Protein AF-A0A1H2XY95-F1 (afdb_monomer)

Nearest PDB structures (foldseek):
  3k6q-assembly2_D  TM=8.237E-01  e=2.169E-11  Syntrophomonas wolfei subsp. wolfei str. Goettingen G311
  6g1n-assembly1_B  TM=4.349E-01  e=6.721E-02  Burkholderia pseudomallei K96243
  3bex-assembly2_C  TM=2.563E-01  e=1.370E+00  unclassified

Mean predicted aligned error: 9.86 Å

Solvent-accessible surface area (backbone atoms only — not comparable to full-atom values): 10785 Å² total; per-residue (Å²): 135,80,95,67,80,69,43,50,45,69,59,40,68,78,38,44,70,63,53,49,51,42,18,61,76,74,43,70,42,41,33,34,55,94,96,40,79,45,79,44,69,33,68,69,61,52,48,51,58,34,57,76,74,50,69,66,36,36,40,35,40,73,58,99,70,34,24,39,33,35,47,50,81,38,87,91,51,53,13,51,27,80,38,65,67,47,6,48,52,40,27,52,51,48,51,50,51,51,39,53,49,40,68,77,39,42,76,53,32,62,71,78,36,56,69,33,51,54,52,40,55,41,55,73,73,47,56,78,68,57,64,44,55,30,38,26,34,59,60,68,88,88,72,84,77,62,92,80,72,48,76,70,52,52,54,50,38,47,74,71,68,48,78,71,69,71,63,76,20,75,16,41,59,50,43,53,60,54,49,56,57,50,54,57,55,56,60,76,74,108

Foldseek 3Di:
DDPDDADEPVVCVVVVVVQLVCQAPVHKHWYDDPNDTDIRHDLVVLLVVLCVPPAWEKEWEADPQKIKIDIPQDAPQIAIDSALVRRLVRSLVVLVVVLVVCVVPVVCCCPPVVRVNSVSSNSVSDDPVVSQQHQYWYDDDDDDPPRPDDPVNVVVCVVVPRDRDDRPANGNVRVRVVVVVVVVVVVVVD

Radius of gyration: 21.29 Å; Cα contacts (8 Å, |Δi|>4): 236; chains: 1; bounding box: 66×29×60 Å

Secondary structure (DSSP, 8-state):
--SSPEEEHHHHHHTHHHHHHHHHHS--EEEEETTEEEEE--HHHHHHHHHHHS---EEEEEETTEEEEEETTSTT--EEESSHHHHHHHHHHHHHHHHHHHHHTHHHHHHH-TTHHHHHHHHHTS-HHHHHTS-EEEPPSS----TT--HHHHHHHHHTT----S-SBSSHHHHHHHHHHHHHHHHTT-

pLDDT: mean 80.9, std 18.27, range [37.78, 98.06]

Sequence (190 aa):
MRMMETIASSKVRDNWATTFDEAFYNGPKLIEKNDRINLLFSSPMIKELLRSNYKLIIYMEEEEGMYAVHLSGIKGTYGHGESVEEAIDNLVHHLTFLVEEMYSEFNRYVKERHNDIFYLLQISLMDKKELFELPVYKYLESEYLPHGVEENEVEAWIKNGGLIEAPTYRTVKDAMAALDRISDQNEIRR

Structure (mmCIF, N/CA/C/O backbone):
data_AF-A0A1H2XY95-F1
#
_entry.id   AF-A0A1H2XY95-F1
#
loop_
_atom_site.group_PDB
_atom_site.id
_atom_site.type_symbol
_atom_site.label_atom_id
_atom_site.label_alt_id
_atom_site.label_comp_id
_atom_site.label_asym_id
_atom_site.label_entity_id
_atom_site.label_seq_id
_atom_site.pdbx_PDB_ins_code
_atom_site.Cartn_x
_atom_site.Cartn_y
_atom_site.Cartn_z
_atom_site.occupancy
_atom_site.B_iso_or_equiv
_atom_site.auth_seq_id
_atom_site.auth_comp_id
_atom_site.auth_asym_id
_atom_site.auth_atom_id
_atom_site.pdbx_PDB_model_num
ATOM 1 N N . MET A 1 1 ? 32.224 -1.578 -9.584 1.00 47.47 1 MET A N 1
ATOM 2 C CA . MET A 1 1 ? 31.634 -2.702 -10.343 1.00 47.47 1 MET A CA 1
ATOM 3 C C . MET A 1 1 ? 30.132 -2.674 -10.102 1.00 47.47 1 MET A C 1
ATOM 5 O O . MET A 1 1 ? 29.748 -2.661 -8.940 1.00 47.47 1 MET A O 1
ATOM 9 N N . ARG A 1 2 ? 29.294 -2.558 -11.141 1.00 59.94 2 ARG A N 1
ATOM 10 C CA . ARG A 1 2 ? 27.831 -2.676 -10.978 1.00 59.94 2 ARG A CA 1
ATOM 11 C C . ARG A 1 2 ? 27.477 -4.166 -10.986 1.00 59.94 2 ARG A C 1
ATOM 13 O O . ARG A 1 2 ? 27.998 -4.891 -11.825 1.00 59.94 2 ARG A O 1
ATOM 20 N N . MET A 1 3 ? 26.667 -4.617 -10.027 1.00 72.31 3 MET A N 1
ATOM 21 C CA . MET A 1 3 ? 26.347 -6.044 -9.849 1.00 72.31 3 MET A CA 1
ATOM 22 C C . MET A 1 3 ? 25.266 -6.559 -10.811 1.00 72.31 3 MET A C 1
ATOM 24 O O . MET A 1 3 ? 25.163 -7.762 -11.009 1.00 72.31 3 MET A O 1
ATOM 28 N N . MET A 1 4 ? 24.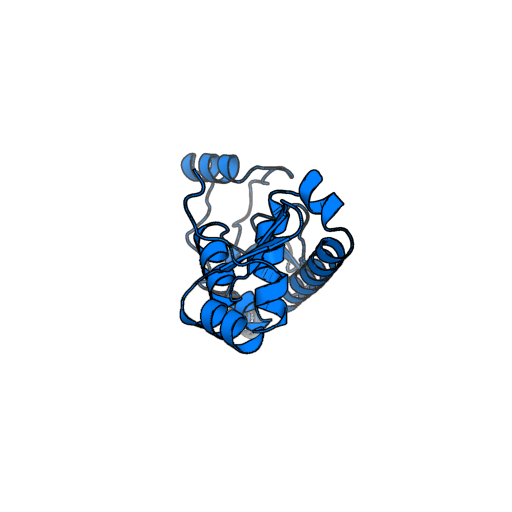484 -5.665 -11.420 1.00 80.12 4 MET A N 1
ATOM 29 C CA . MET A 1 4 ? 23.440 -6.002 -12.390 1.00 80.12 4 MET A CA 1
ATOM 30 C C . MET A 1 4 ? 23.681 -5.274 -13.711 1.00 80.12 4 MET A C 1
ATOM 32 O O . MET A 1 4 ? 24.139 -4.128 -13.724 1.00 80.12 4 MET A O 1
ATOM 36 N N . GLU A 1 5 ? 23.358 -5.949 -14.811 1.00 89.38 5 GLU A N 1
ATOM 37 C CA . GLU A 1 5 ? 23.415 -5.393 -16.161 1.00 89.38 5 GLU A CA 1
ATOM 38 C C . GLU A 1 5 ? 22.305 -4.348 -16.368 1.00 89.38 5 GLU A C 1
ATOM 40 O O . GLU A 1 5 ? 21.174 -4.526 -15.908 1.00 89.38 5 GLU A O 1
ATOM 45 N N . THR A 1 6 ? 22.633 -3.238 -17.039 1.00 93.50 6 THR A N 1
ATOM 46 C CA . THR A 1 6 ? 21.686 -2.163 -17.364 1.00 93.50 6 THR A CA 1
ATOM 47 C C . THR A 1 6 ? 21.277 -2.216 -18.835 1.00 93.50 6 THR A C 1
ATOM 49 O O . THR A 1 6 ? 22.080 -2.501 -19.722 1.00 93.50 6 THR A O 1
ATOM 52 N N . ILE A 1 7 ? 20.015 -1.890 -19.114 1.00 95.19 7 ILE A N 1
ATOM 53 C CA . ILE A 1 7 ? 19.482 -1.747 -20.470 1.00 95.19 7 ILE A CA 1
ATOM 54 C C . ILE A 1 7 ? 19.404 -0.256 -20.794 1.00 95.19 7 ILE A C 1
ATOM 56 O O . ILE A 1 7 ? 18.766 0.517 -20.079 1.00 95.19 7 ILE A O 1
ATOM 60 N N . ALA A 1 8 ? 20.033 0.177 -21.886 1.00 96.44 8 ALA A N 1
ATOM 61 C CA . ALA A 1 8 ? 19.918 1.561 -22.335 1.00 96.44 8 ALA A CA 1
ATOM 62 C C . ALA A 1 8 ? 18.450 1.918 -22.636 1.00 96.44 8 ALA A C 1
ATOM 64 O O . ALA A 1 8 ? 17.758 1.191 -23.349 1.00 96.44 8 ALA A O 1
ATOM 65 N N . SER A 1 9 ? 17.985 3.069 -22.153 1.00 97.12 9 SER A N 1
ATOM 66 C CA . SER A 1 9 ? 16.598 3.531 -22.336 1.00 97.12 9 SER A CA 1
ATOM 67 C C . SER A 1 9 ? 16.151 3.629 -23.800 1.00 97.12 9 SER A C 1
ATOM 69 O O . SER A 1 9 ? 14.972 3.436 -24.091 1.00 97.12 9 SER A O 1
ATOM 71 N N . SER A 1 10 ? 17.072 3.876 -24.736 1.00 97.19 10 SER A N 1
ATOM 72 C CA . SER A 1 10 ? 16.786 3.809 -26.173 1.00 97.19 10 SER A CA 1
ATOM 73 C C . SER A 1 10 ? 16.376 2.402 -26.611 1.00 97.19 10 SER A C 1
ATOM 75 O O . SER A 1 10 ? 15.347 2.264 -27.260 1.00 97.19 10 SER A O 1
ATOM 77 N N . LYS A 1 11 ? 17.109 1.364 -26.181 1.00 96.69 11 LYS A N 1
ATOM 78 C CA . LYS A 1 11 ? 16.791 -0.041 -26.482 1.00 96.69 11 LYS A CA 1
ATOM 79 C C . LYS A 1 11 ? 15.463 -0.475 -25.872 1.00 96.69 11 LYS A C 1
ATOM 81 O O . LYS A 1 11 ? 14.721 -1.209 -26.517 1.00 96.69 11 LYS A O 1
ATOM 86 N N . VAL A 1 12 ? 15.164 -0.011 -24.655 1.00 96.88 12 VAL A N 1
ATOM 87 C CA . VAL A 1 12 ? 13.875 -0.272 -23.994 1.00 96.88 12 VAL A CA 1
ATOM 88 C C . VAL A 1 12 ? 12.724 0.317 -24.800 1.00 96.88 12 VAL A C 1
ATOM 90 O O . VAL A 1 12 ? 11.723 -0.353 -25.007 1.00 96.88 12 VAL A O 1
ATOM 93 N N . ARG A 1 13 ? 12.867 1.550 -25.297 1.00 96.75 13 ARG A N 1
ATOM 94 C CA . ARG A 1 13 ? 11.852 2.182 -26.149 1.00 96.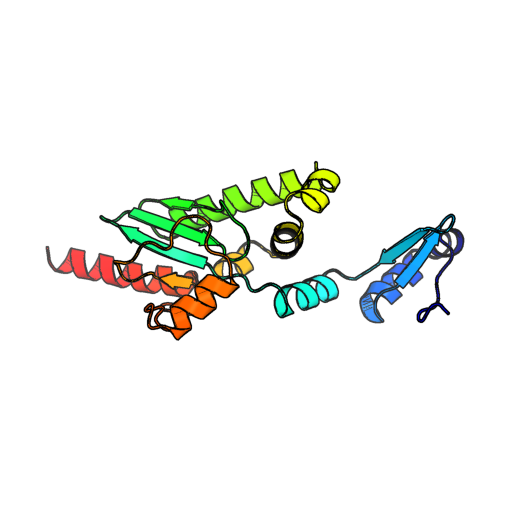75 13 ARG A CA 1
ATOM 95 C C . ARG A 1 13 ? 11.629 1.407 -27.450 1.00 96.75 13 ARG A C 1
ATOM 97 O O . ARG A 1 13 ? 10.484 1.265 -27.861 1.00 96.75 13 ARG A O 1
ATOM 104 N N . ASP A 1 14 ? 12.694 0.891 -28.056 1.00 98.06 14 ASP A N 1
ATOM 105 C CA . ASP A 1 14 ? 12.601 0.120 -29.302 1.00 98.06 14 ASP A CA 1
ATOM 106 C C . ASP A 1 14 ? 12.003 -1.287 -29.075 1.00 98.06 14 ASP A C 1
ATOM 108 O O . ASP A 1 14 ? 11.451 -1.875 -30.000 1.00 98.06 14 ASP A O 1
ATOM 112 N N . ASN A 1 15 ? 12.078 -1.818 -27.845 1.00 97.00 15 ASN A N 1
ATOM 113 C CA . ASN A 1 15 ? 11.656 -3.178 -27.478 1.00 97.00 15 ASN A CA 1
ATOM 114 C C . ASN A 1 15 ? 10.789 -3.193 -26.204 1.00 97.00 15 ASN A C 1
ATOM 116 O O . ASN A 1 15 ? 11.016 -3.998 -25.292 1.00 97.00 15 ASN A O 1
ATOM 120 N N . TRP A 1 16 ? 9.818 -2.278 -26.110 1.00 96.38 16 TRP A N 1
ATOM 121 C CA . TRP A 1 16 ? 9.051 -2.074 -24.875 1.00 96.38 16 TRP A CA 1
ATOM 122 C C . TRP A 1 16 ? 8.312 -3.335 -24.423 1.00 96.38 16 TRP A C 1
ATOM 124 O O . TRP A 1 16 ? 8.444 -3.720 -23.266 1.00 96.38 16 TRP A O 1
ATOM 134 N N . ALA A 1 17 ? 7.592 -4.000 -25.334 1.00 96.88 17 ALA A N 1
ATOM 135 C CA . ALA A 1 17 ? 6.818 -5.202 -25.017 1.00 96.88 17 ALA A CA 1
ATOM 136 C C . ALA A 1 17 ? 7.705 -6.308 -24.427 1.00 96.88 17 ALA A C 1
ATOM 138 O O . ALA A 1 17 ? 7.438 -6.788 -23.333 1.00 96.88 17 ALA A O 1
ATOM 139 N N . THR A 1 18 ? 8.827 -6.616 -25.084 1.00 96.25 18 THR A N 1
ATOM 140 C CA . THR A 1 18 ? 9.797 -7.604 -24.593 1.00 96.25 18 THR A CA 1
ATOM 141 C C . THR A 1 18 ? 10.363 -7.215 -23.231 1.00 96.25 18 THR A C 1
ATOM 143 O O . THR A 1 18 ? 10.422 -8.042 -22.328 1.00 96.25 18 THR A O 1
ATOM 146 N N . THR A 1 19 ? 10.752 -5.947 -23.049 1.00 95.62 19 THR A N 1
ATOM 147 C CA . THR A 1 19 ? 11.311 -5.479 -21.769 1.00 95.62 19 THR A CA 1
ATOM 148 C C . THR A 1 19 ? 10.281 -5.589 -20.643 1.00 95.62 19 THR A C 1
ATOM 150 O O . THR A 1 19 ? 10.625 -5.975 -19.526 1.00 95.62 19 THR A O 1
ATOM 153 N N . PHE A 1 20 ? 9.025 -5.250 -20.933 1.00 95.44 20 PHE A N 1
ATOM 154 C CA . PHE A 1 20 ? 7.920 -5.327 -19.988 1.00 95.44 20 PHE A CA 1
ATOM 155 C C . PHE A 1 20 ? 7.600 -6.777 -19.611 1.00 95.44 20 PHE A C 1
ATOM 157 O O . PHE A 1 20 ? 7.547 -7.083 -18.422 1.00 95.44 20 PHE A O 1
ATOM 164 N N . ASP A 1 21 ? 7.470 -7.674 -20.592 1.00 95.62 21 ASP A N 1
ATOM 165 C CA . ASP A 1 21 ? 7.221 -9.100 -20.353 1.00 95.62 21 ASP A CA 1
ATOM 166 C C . ASP A 1 21 ? 8.354 -9.726 -19.539 1.00 95.62 21 ASP A C 1
ATOM 168 O O . ASP A 1 21 ? 8.115 -10.442 -18.567 1.00 95.62 21 ASP A O 1
ATOM 172 N N . GLU A 1 22 ? 9.607 -9.411 -19.867 1.00 94.50 22 GLU A N 1
ATOM 173 C CA . GLU A 1 22 ? 10.731 -9.887 -19.071 1.00 94.50 22 GLU A CA 1
ATOM 174 C C . GLU A 1 22 ? 10.709 -9.334 -17.641 1.00 94.50 22 GLU A C 1
ATOM 176 O O . GLU A 1 22 ? 11.019 -10.078 -16.713 1.00 94.50 22 GLU A O 1
ATOM 181 N N . ALA A 1 23 ? 10.356 -8.059 -17.444 1.00 94.31 23 ALA A N 1
ATOM 182 C CA . ALA A 1 23 ? 10.213 -7.484 -16.106 1.00 94.31 23 ALA A CA 1
ATOM 183 C C . ALA A 1 23 ? 9.080 -8.148 -15.309 1.00 94.31 23 ALA A C 1
ATOM 185 O O . ALA A 1 23 ? 9.162 -8.288 -14.087 1.00 94.31 23 ALA A O 1
ATOM 186 N N . PHE A 1 24 ? 8.026 -8.565 -16.009 1.00 93.00 24 PHE A N 1
ATOM 187 C CA . PHE A 1 24 ? 6.860 -9.203 -15.424 1.00 93.00 24 PHE A CA 1
ATOM 188 C C . PHE A 1 24 ? 7.130 -10.657 -15.017 1.00 93.00 24 PHE A C 1
ATOM 190 O O . PHE A 1 24 ? 6.832 -11.033 -13.883 1.00 93.00 24 PHE A O 1
ATOM 197 N N . TYR A 1 25 ? 7.720 -11.455 -15.911 1.00 92.94 25 TYR A N 1
ATOM 198 C CA . TYR A 1 25 ? 7.891 -12.901 -15.723 1.00 92.94 25 TYR A CA 1
ATOM 199 C C . TYR A 1 25 ? 9.261 -13.311 -15.171 1.00 92.94 25 TYR A C 1
ATOM 201 O O . TYR A 1 25 ? 9.346 -14.309 -14.459 1.00 92.94 25 TYR A O 1
ATOM 209 N N . ASN A 1 26 ? 10.331 -12.570 -15.484 1.00 91.44 26 ASN A N 1
ATOM 210 C CA . ASN A 1 26 ? 11.712 -13.006 -15.224 1.00 91.44 26 ASN A CA 1
ATOM 211 C C . ASN A 1 26 ? 12.442 -12.183 -14.148 1.00 91.44 26 ASN A C 1
ATOM 213 O O . ASN A 1 26 ? 13.584 -12.502 -13.820 1.00 91.44 26 ASN A O 1
ATOM 217 N N . GLY A 1 27 ? 11.820 -11.138 -13.596 1.00 91.75 27 GLY A N 1
ATOM 218 C CA . GLY A 1 27 ? 12.412 -10.312 -12.539 1.00 91.75 27 GLY A CA 1
ATOM 219 C C . GLY A 1 27 ? 12.757 -8.886 -12.976 1.00 91.75 27 GLY A C 1
ATOM 220 O O . GLY A 1 27 ? 12.659 -8.549 -14.156 1.00 91.75 27 GLY A O 1
ATOM 221 N N . PRO A 1 28 ? 13.172 -8.028 -12.029 1.00 95.19 28 PRO A N 1
ATOM 222 C CA . PRO A 1 28 ? 13.319 -6.598 -12.259 1.00 95.19 28 PRO A CA 1
ATOM 223 C C . PRO A 1 28 ? 14.363 -6.242 -13.314 1.00 95.19 28 PRO A C 1
ATOM 225 O O . PRO A 1 28 ? 15.377 -6.924 -13.483 1.00 95.19 28 PRO A O 1
ATOM 228 N N . LYS A 1 29 ? 14.139 -5.110 -13.986 1.00 95.19 29 LYS A N 1
ATOM 229 C CA . LYS A 1 29 ? 15.037 -4.581 -15.022 1.00 95.19 29 LYS A CA 1
ATOM 230 C C . LYS A 1 29 ? 15.597 -3.224 -14.620 1.00 95.19 29 LYS A C 1
ATOM 232 O O . LYS A 1 29 ? 14.867 -2.356 -14.145 1.00 95.19 29 LYS A O 1
ATOM 237 N N . LEU A 1 30 ? 16.899 -3.037 -14.841 1.00 96.00 30 LEU A N 1
ATOM 238 C CA . LEU A 1 30 ? 17.588 -1.764 -14.635 1.00 96.00 30 LEU A CA 1
ATOM 239 C C . LEU A 1 30 ? 17.692 -1.033 -15.971 1.00 96.00 30 LEU A C 1
ATOM 241 O O . LEU A 1 30 ? 18.285 -1.543 -16.919 1.00 96.00 30 LEU A O 1
ATOM 245 N N . ILE A 1 31 ? 17.146 0.175 -16.035 1.00 96.44 31 ILE A N 1
ATOM 246 C CA . ILE A 1 31 ? 17.075 0.982 -17.251 1.00 96.44 31 ILE A CA 1
ATOM 247 C C . ILE A 1 31 ? 17.932 2.231 -17.077 1.00 96.44 31 ILE A C 1
ATOM 249 O O . ILE A 1 31 ? 17.684 3.043 -16.187 1.00 96.44 31 ILE A O 1
ATOM 253 N N . GLU A 1 32 ? 18.913 2.422 -17.951 1.00 96.69 32 GLU A N 1
ATOM 254 C CA . GLU A 1 32 ? 19.856 3.536 -17.869 1.00 96.69 32 GLU A CA 1
ATOM 255 C C . GLU A 1 32 ? 19.533 4.659 -18.863 1.00 96.69 32 GLU A C 1
ATOM 257 O O . GLU A 1 32 ? 19.297 4.438 -20.058 1.00 96.69 32 GLU A O 1
ATOM 262 N N . LYS A 1 33 ? 19.533 5.900 -18.369 1.00 96.31 33 LYS A N 1
ATOM 263 C CA . LYS A 1 33 ? 19.362 7.114 -19.173 1.00 96.31 33 LYS A CA 1
ATOM 264 C C . LYS A 1 33 ? 20.200 8.244 -18.586 1.00 96.31 33 LYS A C 1
ATOM 266 O O . LYS A 1 33 ? 19.892 8.710 -17.494 1.00 96.31 33 LYS A O 1
ATOM 271 N N . ASN A 1 34 ? 21.198 8.720 -19.332 1.00 93.81 34 ASN A N 1
ATOM 272 C CA . ASN A 1 34 ? 22.062 9.843 -18.937 1.00 93.81 34 ASN A CA 1
ATOM 273 C C . ASN A 1 34 ? 22.615 9.674 -17.506 1.00 93.81 34 ASN A C 1
ATOM 275 O O . ASN A 1 34 ? 22.335 10.497 -16.637 1.00 93.81 34 ASN A O 1
ATOM 279 N N . ASP A 1 35 ? 23.291 8.550 -17.247 1.00 89.44 35 ASP A N 1
ATOM 280 C CA . ASP A 1 35 ? 23.868 8.160 -15.945 1.00 89.44 35 ASP A CA 1
ATOM 281 C C . ASP A 1 35 ? 22.869 7.944 -14.792 1.00 89.44 35 ASP A C 1
ATOM 283 O O . ASP A 1 35 ? 23.266 7.638 -13.666 1.00 89.44 35 ASP A O 1
ATOM 287 N N . ARG A 1 36 ? 21.560 8.048 -15.050 1.00 93.94 36 ARG A N 1
ATOM 288 C CA . ARG A 1 36 ? 20.504 7.693 -14.093 1.00 93.94 36 ARG A CA 1
ATOM 289 C C . ARG A 1 36 ? 20.015 6.278 -14.343 1.00 93.94 36 ARG A C 1
ATOM 291 O O . ARG A 1 36 ? 19.823 5.879 -15.492 1.00 93.94 36 ARG A O 1
ATOM 298 N N . ILE A 1 37 ? 19.740 5.560 -13.261 1.00 94.31 37 ILE A N 1
ATOM 299 C CA . ILE A 1 37 ? 19.169 4.214 -13.291 1.00 94.31 37 ILE A CA 1
ATOM 300 C C . ILE A 1 37 ? 17.715 4.302 -12.834 1.00 94.31 37 ILE A C 1
ATOM 302 O O . ILE A 1 37 ? 17.424 4.862 -11.781 1.00 94.31 37 ILE A O 1
ATOM 306 N N . ASN A 1 38 ? 16.814 3.743 -13.631 1.00 94.62 38 ASN A N 1
ATOM 307 C CA . ASN A 1 38 ? 15.428 3.493 -13.263 1.00 94.62 38 ASN A CA 1
ATOM 308 C C . ASN A 1 38 ? 15.250 1.994 -13.058 1.00 94.62 38 ASN A C 1
ATOM 310 O O . ASN A 1 38 ? 15.861 1.191 -13.763 1.00 94.62 38 ASN A O 1
ATOM 314 N N . LEU A 1 39 ? 14.400 1.628 -12.110 1.00 94.94 39 LEU A N 1
ATOM 315 C CA . LEU A 1 39 ? 14.049 0.242 -11.859 1.00 94.94 39 LEU A CA 1
ATOM 316 C C . LEU A 1 39 ? 12.633 -0.009 -12.358 1.00 94.94 39 LEU A C 1
ATOM 318 O O . LEU A 1 39 ? 11.722 0.763 -12.064 1.00 94.94 39 LEU A O 1
ATOM 322 N N . LEU A 1 40 ? 12.463 -1.096 -13.101 1.00 95.38 40 LEU A N 1
ATOM 323 C CA . LEU A 1 40 ? 11.162 -1.608 -13.495 1.00 95.38 40 LEU A CA 1
ATOM 324 C C . LEU A 1 40 ? 10.911 -2.910 -12.738 1.00 95.38 40 LEU A C 1
ATOM 326 O O . LEU A 1 40 ? 11.646 -3.881 -12.916 1.00 95.38 40 LEU A O 1
ATOM 330 N N . PHE A 1 41 ? 9.872 -2.909 -11.908 1.00 94.88 41 PHE A N 1
ATOM 331 C CA . PHE A 1 41 ? 9.388 -4.073 -11.174 1.00 94.88 41 PHE A CA 1
ATOM 332 C C . PHE A 1 41 ? 7.947 -4.371 -11.571 1.00 94.88 41 PHE A C 1
ATOM 334 O O . PHE A 1 41 ? 7.180 -3.455 -11.877 1.00 94.88 41 PHE A O 1
ATOM 341 N N . SER A 1 42 ? 7.559 -5.642 -11.496 1.00 94.00 42 SER A N 1
ATOM 342 C CA . SER A 1 42 ? 6.146 -5.998 -11.503 1.00 94.00 42 SER A CA 1
ATOM 343 C C . SER A 1 42 ? 5.513 -5.667 -10.146 1.00 94.00 42 SER A C 1
ATOM 345 O O . SER A 1 42 ? 6.152 -5.765 -9.095 1.00 94.00 42 SER A O 1
ATOM 347 N N . SER A 1 43 ? 4.240 -5.267 -10.161 1.00 92.00 43 SER A N 1
ATOM 348 C CA . SER A 1 43 ? 3.492 -4.959 -8.935 1.00 92.00 43 SER A CA 1
ATOM 349 C C . SER A 1 43 ? 3.494 -6.118 -7.919 1.00 92.00 43 SER A C 1
ATOM 351 O O . SER A 1 43 ? 3.757 -5.839 -6.748 1.00 92.00 43 SER A O 1
ATOM 353 N N . PRO A 1 44 ? 3.313 -7.401 -8.312 1.00 91.12 44 PRO A N 1
ATOM 354 C CA . PRO A 1 44 ? 3.384 -8.521 -7.370 1.00 91.12 44 PRO A CA 1
ATOM 355 C C . PRO A 1 44 ? 4.712 -8.609 -6.607 1.00 91.12 44 PRO A C 1
ATOM 357 O O . PRO A 1 44 ? 4.696 -8.834 -5.401 1.00 91.12 44 PRO A O 1
ATOM 360 N N . MET A 1 45 ? 5.848 -8.360 -7.273 1.00 92.19 45 MET A N 1
ATOM 361 C CA . MET A 1 45 ? 7.170 -8.388 -6.631 1.00 92.19 45 MET A CA 1
ATOM 362 C C . MET A 1 45 ? 7.314 -7.285 -5.579 1.00 92.19 45 MET A C 1
ATOM 364 O O . MET A 1 45 ? 7.802 -7.539 -4.480 1.00 92.19 45 MET A O 1
ATOM 368 N N . ILE A 1 46 ? 6.870 -6.062 -5.896 1.00 94.06 46 ILE A N 1
ATOM 369 C CA . ILE A 1 46 ? 6.892 -4.952 -4.933 1.00 94.06 46 ILE A CA 1
ATOM 370 C C . ILE A 1 46 ? 5.952 -5.237 -3.767 1.00 94.06 46 ILE A C 1
ATOM 372 O O . ILE A 1 46 ? 6.318 -5.022 -2.618 1.00 94.06 46 ILE A O 1
ATOM 376 N N . LYS A 1 47 ? 4.760 -5.765 -4.044 1.00 91.88 47 LYS A N 1
ATOM 377 C CA . LYS A 1 47 ? 3.777 -6.104 -3.017 1.00 91.88 47 LYS A CA 1
ATOM 378 C C . LYS A 1 47 ? 4.307 -7.148 -2.034 1.00 91.88 47 LYS A C 1
ATOM 380 O O . LYS A 1 47 ? 4.122 -6.988 -0.832 1.00 91.88 47 LYS A O 1
ATOM 385 N N . GLU A 1 48 ? 4.977 -8.187 -2.525 1.00 91.25 48 GLU A N 1
ATOM 386 C CA . GLU A 1 48 ? 5.620 -9.198 -1.679 1.00 91.25 48 GLU A CA 1
ATOM 387 C C . GLU A 1 48 ? 6.763 -8.601 -0.848 1.00 91.25 48 GLU A C 1
ATOM 389 O O . GLU A 1 48 ? 6.781 -8.777 0.371 1.00 91.25 48 GLU A O 1
ATOM 394 N N . LEU A 1 49 ? 7.651 -7.827 -1.483 1.00 92.69 49 LEU A N 1
ATOM 395 C CA . LEU A 1 49 ? 8.762 -7.145 -0.813 1.00 92.69 49 LEU A CA 1
ATOM 396 C C . LEU A 1 49 ? 8.280 -6.204 0.298 1.00 92.69 49 LEU A C 1
ATOM 398 O O . LEU A 1 49 ? 8.886 -6.145 1.367 1.00 92.69 49 LEU A O 1
ATOM 402 N N . LEU A 1 50 ? 7.210 -5.448 0.051 1.00 93.44 50 LEU A N 1
ATOM 403 C CA . LEU A 1 50 ? 6.661 -4.535 1.046 1.00 93.44 50 LEU A CA 1
ATOM 404 C C . LEU A 1 50 ? 6.025 -5.319 2.196 1.00 93.44 50 LEU A C 1
ATOM 406 O O . LEU A 1 50 ? 6.420 -5.131 3.342 1.00 93.44 50 LEU A O 1
ATOM 410 N N . ARG A 1 51 ? 5.159 -6.294 1.898 1.00 90.06 51 ARG A N 1
ATOM 411 C CA . ARG A 1 51 ? 4.488 -7.115 2.921 1.00 90.06 51 ARG A CA 1
ATOM 412 C C . ARG A 1 51 ? 5.454 -7.855 3.848 1.00 90.06 51 ARG A C 1
ATOM 414 O O . ARG A 1 51 ? 5.130 -8.047 5.018 1.00 90.06 51 ARG A O 1
ATOM 421 N N . SER A 1 52 ? 6.616 -8.288 3.354 1.00 88.25 52 SER A N 1
ATOM 422 C CA . SER A 1 52 ? 7.604 -8.988 4.186 1.00 88.25 52 SER A CA 1
ATOM 423 C C . SER A 1 52 ? 8.327 -8.076 5.180 1.00 88.25 52 SER A C 1
ATOM 425 O O . SER A 1 52 ? 8.843 -8.577 6.177 1.00 88.25 52 SER A O 1
ATOM 427 N N . ASN A 1 53 ? 8.382 -6.767 4.916 1.00 89.00 53 ASN A N 1
ATOM 428 C CA . ASN A 1 53 ? 9.173 -5.807 5.694 1.00 89.00 53 ASN A CA 1
ATOM 429 C C . ASN A 1 53 ? 8.323 -4.760 6.434 1.00 89.00 53 ASN A C 1
ATOM 431 O O . ASN A 1 53 ? 8.775 -4.227 7.439 1.00 89.00 53 ASN A O 1
ATOM 435 N N . TYR A 1 54 ? 7.104 -4.490 5.966 1.00 90.38 54 TYR A N 1
ATOM 436 C CA . TYR A 1 54 ? 6.225 -3.427 6.452 1.00 90.38 54 TYR A CA 1
ATOM 437 C C . TYR A 1 54 ? 4.872 -4.031 6.838 1.00 90.38 54 TYR A C 1
ATOM 439 O O . TYR A 1 54 ? 3.931 -4.132 6.046 1.00 90.38 54 TYR A O 1
ATOM 447 N N . LYS A 1 55 ? 4.784 -4.521 8.077 1.00 88.69 55 LYS A N 1
ATOM 448 C CA . LYS A 1 55 ? 3.571 -5.186 8.562 1.00 88.69 55 LYS A CA 1
ATOM 449 C C . LYS A 1 55 ? 2.479 -4.158 8.844 1.00 88.69 55 LYS A C 1
ATOM 451 O O . LYS A 1 55 ? 2.659 -3.252 9.651 1.00 88.69 55 LYS A O 1
ATOM 456 N N . LEU A 1 56 ? 1.332 -4.350 8.200 1.00 89.75 56 LEU A N 1
ATOM 457 C CA . LEU A 1 56 ? 0.121 -3.577 8.443 1.00 89.75 56 LEU A CA 1
ATOM 458 C C . LEU A 1 56 ? -0.757 -4.307 9.455 1.00 89.75 56 LEU A C 1
ATOM 460 O O . LEU A 1 56 ? -1.133 -5.461 9.243 1.00 89.75 56 LEU A O 1
ATOM 464 N N . ILE A 1 57 ? -1.061 -3.625 10.550 1.00 89.38 57 ILE A N 1
ATOM 465 C CA . ILE A 1 57 ? -1.900 -4.096 11.646 1.00 89.38 57 ILE A CA 1
ATOM 466 C C . ILE A 1 57 ? -2.864 -2.968 11.980 1.00 89.38 57 ILE A C 1
ATOM 468 O O . ILE A 1 57 ? -2.445 -1.818 12.120 1.00 89.38 57 ILE A O 1
ATOM 472 N N . ILE A 1 58 ? -4.145 -3.299 12.099 1.00 89.31 58 ILE A N 1
ATOM 473 C CA . ILE A 1 58 ? -5.147 -2.355 12.577 1.00 89.31 58 ILE A CA 1
ATOM 474 C C . ILE A 1 58 ? -5.263 -2.526 14.084 1.00 89.31 58 ILE A C 1
ATOM 476 O O . ILE A 1 58 ? -5.505 -3.626 14.585 1.00 89.31 58 ILE A O 1
ATOM 480 N N . TYR A 1 59 ? -5.101 -1.426 14.796 1.00 87.25 59 TYR A N 1
ATOM 481 C CA . TYR A 1 59 ? -5.405 -1.347 16.209 1.00 87.25 59 TYR A CA 1
ATOM 482 C C . TYR A 1 59 ? -6.778 -0.730 16.399 1.00 87.25 59 TYR A C 1
ATOM 484 O O . TYR A 1 59 ? -7.126 0.212 15.689 1.00 87.25 59 TYR A O 1
ATOM 492 N N . MET A 1 60 ? -7.540 -1.272 17.339 1.00 87.75 60 MET A N 1
ATOM 493 C CA . MET A 1 60 ? -8.910 -0.870 17.609 1.00 87.75 60 MET A CA 1
ATOM 494 C C . MET A 1 60 ? -9.113 -0.639 19.102 1.00 87.75 60 MET A C 1
ATOM 496 O O . MET A 1 60 ? -8.737 -1.472 19.926 1.00 87.75 60 MET A O 1
ATOM 500 N N . GLU A 1 61 ? -9.758 0.469 19.419 1.00 87.06 61 GLU A N 1
ATOM 501 C CA . GLU A 1 61 ? -10.176 0.880 20.753 1.00 87.06 61 GLU A CA 1
ATOM 502 C C . GLU A 1 61 ? -11.703 0.996 20.751 1.00 87.06 61 GLU A C 1
ATOM 504 O O . GLU A 1 61 ? -12.301 1.400 19.751 1.00 87.06 61 GLU A O 1
ATOM 509 N N . GLU A 1 62 ? -12.339 0.590 21.847 1.00 85.62 62 GLU A N 1
ATOM 510 C CA . GLU A 1 62 ? -13.776 0.753 22.063 1.00 85.62 62 GLU A CA 1
ATOM 511 C C . GLU A 1 62 ? -13.961 1.500 23.381 1.00 85.62 62 GLU A C 1
ATOM 513 O O . GLU A 1 62 ? -13.538 0.999 24.421 1.00 85.62 62 GLU A O 1
ATOM 518 N N . GLU A 1 63 ? -14.586 2.672 23.333 1.00 82.06 63 GLU A N 1
ATOM 519 C CA . GLU A 1 63 ? -14.884 3.491 24.508 1.00 82.06 63 GLU A CA 1
ATOM 520 C C . GLU A 1 63 ? -16.336 3.968 24.418 1.00 82.06 63 GLU A C 1
ATOM 522 O O . GLU A 1 63 ? -16.748 4.565 23.426 1.00 82.06 63 GLU A O 1
ATOM 527 N N . GLU A 1 64 ? -17.142 3.651 25.436 1.00 84.88 64 GLU A N 1
ATOM 528 C CA . GLU A 1 64 ? -18.554 4.064 25.537 1.00 84.88 64 GLU A CA 1
ATOM 529 C C . GLU A 1 64 ? -19.427 3.739 24.298 1.00 84.88 64 GLU A C 1
ATOM 531 O O . GLU A 1 64 ? -20.405 4.428 24.010 1.00 84.88 64 GLU A O 1
ATOM 536 N N . GLY A 1 65 ? -19.112 2.657 23.574 1.00 83.00 65 GLY A N 1
ATOM 537 C CA . GLY A 1 65 ? -19.832 2.246 22.359 1.00 83.00 65 GLY A CA 1
ATOM 538 C C . GLY A 1 65 ? -19.370 2.945 21.076 1.00 83.00 65 GLY A C 1
ATOM 539 O O . GLY A 1 65 ? -19.943 2.701 20.017 1.00 83.00 65 GLY A O 1
ATOM 540 N N . MET A 1 66 ? -18.326 3.771 21.154 1.00 88.75 66 MET A N 1
ATOM 541 C CA . MET A 1 66 ? -17.617 4.322 20.004 1.00 88.75 66 MET A CA 1
ATOM 542 C C . MET A 1 66 ? -16.374 3.488 19.711 1.00 88.75 66 MET A C 1
ATOM 544 O O . MET A 1 66 ? -15.648 3.091 20.622 1.00 88.75 66 MET A O 1
ATOM 548 N N . TYR A 1 67 ? -16.101 3.263 18.429 1.00 89.44 67 TYR A N 1
ATOM 549 C CA . TYR A 1 67 ? -14.907 2.569 17.964 1.00 89.44 67 TYR A CA 1
ATOM 550 C C . TYR A 1 67 ? -13.922 3.573 17.378 1.00 89.44 67 TYR A C 1
ATOM 552 O O . TYR A 1 67 ? -14.293 4.373 16.517 1.00 89.44 67 TYR A O 1
ATOM 560 N N . ALA A 1 68 ? -12.663 3.496 17.799 1.00 91.12 68 ALA A N 1
ATOM 561 C CA . ALA A 1 68 ? -11.541 4.209 17.198 1.00 91.12 68 ALA A CA 1
ATOM 562 C C . ALA A 1 68 ? -10.536 3.199 16.634 1.00 91.12 68 ALA A C 1
ATOM 564 O O . ALA A 1 68 ? -10.252 2.177 17.255 1.00 91.12 68 ALA A O 1
ATOM 565 N N . VAL A 1 69 ? -10.013 3.457 15.437 1.00 91.12 69 VAL A N 1
ATOM 566 C CA . VAL A 1 69 ? -9.056 2.574 14.763 1.00 91.12 69 VAL A CA 1
ATOM 567 C C . VAL A 1 69 ? -7.859 3.338 14.216 1.00 91.12 69 VAL A C 1
ATOM 569 O O . VAL A 1 69 ? -7.987 4.449 13.701 1.00 91.12 69 VAL A O 1
ATOM 572 N N . HIS A 1 70 ? -6.691 2.705 14.270 1.00 91.31 70 HIS A N 1
ATOM 573 C CA . HIS A 1 70 ? -5.421 3.255 13.799 1.00 91.31 70 HIS A CA 1
ATOM 574 C C . HIS A 1 70 ? -4.620 2.179 13.058 1.00 91.31 70 HIS A C 1
ATOM 576 O O . HIS A 1 70 ? -4.741 0.992 13.361 1.00 91.31 70 HIS A O 1
ATOM 582 N N . LEU A 1 71 ? -3.779 2.575 12.099 1.00 90.56 71 LEU A N 1
ATOM 583 C CA . LEU A 1 71 ? -2.934 1.648 11.343 1.00 90.56 71 LEU A CA 1
ATOM 584 C C . LEU A 1 71 ? -1.483 1.710 11.833 1.00 90.56 71 LEU A C 1
ATOM 586 O O . LEU A 1 71 ? -0.921 2.792 12.011 1.00 90.56 71 LEU A O 1
ATOM 590 N N . SER A 1 72 ? -0.850 0.549 12.007 1.00 88.00 72 SER A N 1
ATOM 591 C CA . SER A 1 72 ? 0.579 0.465 12.318 1.00 88.00 72 SER A CA 1
ATOM 592 C C . SER A 1 72 ? 1.444 1.129 11.241 1.00 88.00 72 SER A C 1
ATOM 594 O O . SER A 1 72 ? 1.101 1.158 10.059 1.00 88.00 72 SER A O 1
ATOM 596 N N . GLY A 1 73 ? 2.598 1.656 11.652 1.00 83.75 73 GLY A N 1
ATOM 597 C CA . GLY A 1 73 ? 3.621 2.163 10.734 1.00 83.75 73 GLY A CA 1
ATOM 598 C C . GLY A 1 73 ? 3.369 3.555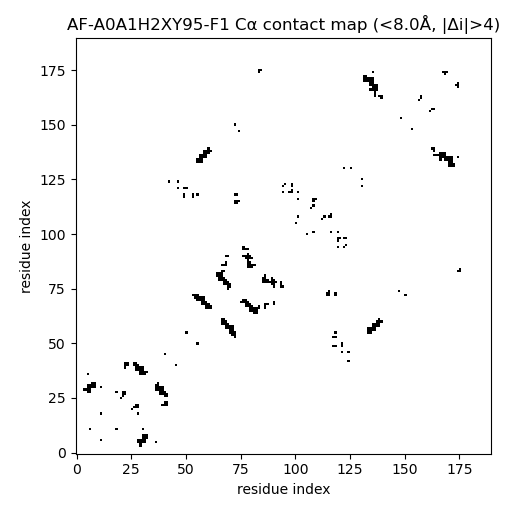 10.149 1.00 83.75 73 GLY A C 1
ATOM 599 O O . GLY A 1 73 ? 4.322 4.195 9.713 1.00 83.75 73 GLY A O 1
ATOM 600 N N . ILE A 1 74 ? 2.131 4.063 10.182 1.00 88.56 74 ILE A N 1
ATOM 601 C CA . ILE A 1 74 ? 1.793 5.411 9.704 1.00 88.56 74 ILE A CA 1
ATOM 602 C C . ILE A 1 74 ? 1.213 6.233 10.855 1.00 88.56 74 ILE A C 1
ATOM 604 O O . ILE A 1 74 ? 0.057 6.059 11.259 1.00 88.56 74 ILE A O 1
ATOM 608 N N . LYS A 1 75 ? 2.011 7.181 11.358 1.00 83.06 75 LYS A N 1
ATOM 609 C CA . LYS A 1 75 ? 1.573 8.092 12.423 1.00 83.06 75 LYS A CA 1
ATOM 610 C C . LYS A 1 75 ? 0.424 8.979 11.933 1.00 83.06 75 LYS A C 1
ATOM 612 O O . LYS A 1 75 ? 0.409 9.437 10.790 1.00 83.06 75 LYS A O 1
ATOM 617 N N . GLY A 1 76 ? -0.526 9.235 12.830 1.00 84.00 76 GLY A N 1
ATOM 618 C CA . GLY A 1 76 ? -1.660 10.120 12.570 1.00 84.00 76 GLY A CA 1
ATOM 619 C C . GLY A 1 76 ? -2.751 9.521 11.685 1.00 84.00 76 GLY A C 1
ATOM 620 O O . GLY A 1 76 ? -3.645 10.258 11.294 1.00 84.00 76 GLY A O 1
ATOM 621 N N . THR A 1 77 ? -2.716 8.221 11.376 1.00 89.25 77 THR A N 1
ATOM 622 C CA . THR A 1 77 ? -3.886 7.539 10.806 1.00 89.25 77 THR A CA 1
ATOM 623 C C . THR A 1 77 ? -4.939 7.362 11.885 1.00 89.25 77 THR A C 1
ATOM 625 O O . THR A 1 77 ? -4.615 7.043 13.026 1.00 89.25 77 THR A O 1
ATOM 628 N N . TYR A 1 78 ? -6.194 7.608 11.540 1.00 90.00 78 TYR A N 1
ATOM 629 C CA . TYR A 1 78 ? -7.318 7.431 12.446 1.00 90.00 78 TYR A CA 1
ATOM 630 C C . TYR A 1 78 ? -8.590 7.203 11.637 1.00 90.00 78 TYR A C 1
ATOM 632 O O . TYR A 1 78 ? -8.745 7.767 10.550 1.00 90.00 78 TYR A O 1
ATOM 640 N N . GLY A 1 79 ? -9.484 6.401 12.192 1.00 93.06 79 GLY A N 1
ATOM 641 C CA . GLY A 1 79 ? -10.883 6.290 11.810 1.00 93.06 79 GLY A CA 1
ATOM 642 C C . GLY A 1 79 ? -11.714 6.128 13.076 1.00 93.06 79 GLY A C 1
ATOM 643 O O . GLY A 1 79 ? -11.229 5.583 14.063 1.00 93.06 79 GLY A O 1
ATOM 644 N N . HIS A 1 80 ? -12.936 6.644 13.081 1.00 94.00 80 HIS A N 1
ATOM 645 C CA . HIS A 1 80 ? -13.837 6.533 14.225 1.00 94.00 80 HIS A CA 1
ATOM 646 C C . HIS A 1 80 ? -15.263 6.266 13.750 1.00 94.00 80 HIS A C 1
ATOM 648 O O .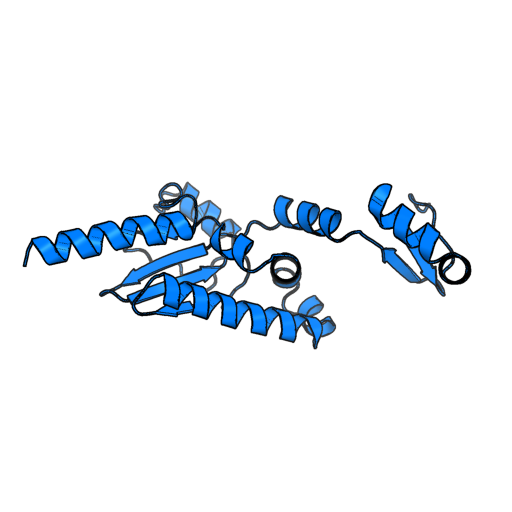 HIS A 1 80 ? -15.594 6.619 12.620 1.00 94.00 80 HIS A O 1
ATOM 654 N N . GLY A 1 81 ? -16.109 5.683 14.590 1.00 94.19 81 GLY A N 1
ATOM 655 C CA . GLY A 1 81 ? -17.507 5.433 14.245 1.00 94.19 81 GLY A CA 1
ATOM 656 C C . GLY A 1 81 ? -18.301 4.816 15.386 1.00 94.19 81 GLY A C 1
ATOM 657 O O . GLY A 1 81 ? -17.729 4.368 16.379 1.00 94.19 81 GLY A O 1
ATOM 658 N N . GLU A 1 82 ? -19.619 4.770 15.226 1.00 92.25 82 GLU A N 1
ATOM 659 C CA . GLU A 1 82 ? -20.535 4.075 16.146 1.00 92.25 82 GLU A CA 1
ATOM 660 C C . GLU A 1 82 ? -20.481 2.546 15.948 1.00 92.25 82 GLU A C 1
ATOM 662 O O . GLU A 1 82 ? -21.016 1.767 16.734 1.00 92.25 82 GLU A O 1
ATOM 667 N N . SER A 1 83 ? -19.805 2.095 14.888 1.00 88.75 83 SER A N 1
ATOM 668 C CA . SER A 1 83 ? -19.534 0.690 14.596 1.00 88.75 83 SER A CA 1
ATOM 669 C C . SER A 1 83 ? -18.098 0.495 14.111 1.00 88.75 83 SER A C 1
ATOM 671 O O . SER A 1 83 ? -17.462 1.421 13.601 1.00 88.75 83 SER A O 1
ATOM 673 N N . VAL A 1 84 ? -17.594 -0.739 14.207 1.00 85.62 84 VAL A N 1
ATOM 674 C CA . VAL A 1 84 ? -16.289 -1.106 13.632 1.00 85.62 84 VAL A CA 1
ATOM 675 C C . VAL A 1 84 ? -16.259 -0.872 12.129 1.00 85.62 84 VAL A C 1
ATOM 677 O O . VAL A 1 84 ? -15.253 -0.403 11.612 1.00 85.62 84 VAL A O 1
ATOM 680 N N . GLU A 1 85 ? -17.350 -1.176 11.424 1.00 86.62 85 GLU A N 1
ATOM 681 C CA . GLU A 1 85 ? -17.427 -0.968 9.977 1.00 86.62 85 GLU A CA 1
ATOM 682 C C . GLU A 1 85 ? -17.232 0.505 9.620 1.00 86.62 85 GLU A C 1
ATOM 684 O O . GLU A 1 85 ? -16.379 0.827 8.795 1.00 86.62 85 GLU A O 1
ATOM 689 N N . GLU A 1 86 ? -17.948 1.399 10.306 1.00 91.75 86 GLU A N 1
ATOM 690 C CA . GLU A 1 86 ? -17.827 2.841 10.100 1.00 91.75 86 GLU A CA 1
ATOM 691 C C . GLU A 1 86 ? -16.423 3.351 10.449 1.00 91.75 86 GLU A C 1
ATOM 693 O O . GLU A 1 86 ? -15.822 4.097 9.672 1.00 91.75 86 GLU A O 1
ATOM 698 N N . ALA A 1 87 ? -15.858 2.909 11.577 1.00 91.62 87 ALA A N 1
ATOM 699 C CA . ALA A 1 87 ? -14.508 3.291 11.975 1.00 91.62 87 ALA A CA 1
ATOM 700 C C . ALA A 1 87 ? -13.463 2.860 10.930 1.00 91.62 87 ALA A C 1
ATOM 702 O O . ALA A 1 87 ? -12.581 3.644 10.568 1.00 91.62 87 ALA A O 1
ATOM 703 N N . ILE A 1 88 ? -13.588 1.644 10.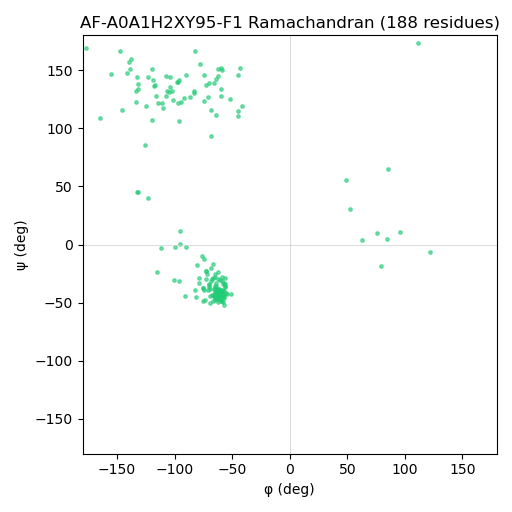392 1.00 90.19 88 ILE A N 1
ATOM 704 C CA . ILE A 1 88 ? -12.701 1.112 9.351 1.00 90.19 88 ILE A CA 1
ATOM 705 C C . ILE A 1 88 ? -12.895 1.839 8.022 1.00 90.19 88 ILE A C 1
ATOM 707 O O . ILE A 1 88 ? -11.902 2.196 7.391 1.00 90.19 88 ILE A O 1
ATOM 711 N N . ASP A 1 89 ? -14.127 2.092 7.583 1.00 91.25 89 ASP A N 1
ATOM 712 C CA . ASP A 1 89 ? -14.372 2.832 6.340 1.00 91.25 89 ASP A CA 1
ATOM 713 C C . ASP A 1 89 ? -13.815 4.264 6.430 1.00 91.25 89 ASP A C 1
ATOM 715 O O . ASP A 1 89 ? -13.187 4.739 5.477 1.00 91.25 89 ASP A O 1
ATOM 719 N N . ASN A 1 90 ? -13.933 4.916 7.592 1.00 93.94 90 ASN A N 1
ATOM 720 C CA . ASN A 1 90 ? -13.324 6.224 7.841 1.00 93.94 90 ASN A CA 1
ATOM 721 C C . ASN A 1 90 ? -11.788 6.162 7.818 1.00 93.94 90 ASN A C 1
ATOM 723 O O . ASN A 1 90 ? -11.146 7.027 7.213 1.00 93.94 90 ASN A O 1
ATOM 727 N N . LEU A 1 91 ? -11.185 5.108 8.381 1.00 93.75 91 LEU A N 1
ATOM 728 C CA . LEU A 1 91 ? -9.746 4.865 8.255 1.00 93.75 91 LEU A CA 1
ATOM 729 C C . LEU A 1 91 ? -9.341 4.666 6.787 1.00 93.75 91 LEU A C 1
ATOM 731 O O . LEU A 1 91 ? -8.389 5.292 6.330 1.00 93.75 91 LEU A O 1
ATOM 735 N N . VAL A 1 92 ? -10.063 3.844 6.022 1.00 92.19 92 VAL A N 1
ATOM 736 C CA . VAL A 1 92 ? -9.788 3.597 4.594 1.00 92.19 92 VAL A CA 1
ATOM 737 C C . VAL A 1 92 ? -9.891 4.887 3.779 1.00 92.19 92 VAL A C 1
ATOM 739 O O . VAL A 1 92 ? -9.052 5.133 2.906 1.00 92.19 92 VAL A O 1
ATOM 742 N N . HIS A 1 93 ? -10.877 5.735 4.073 1.00 93.50 93 HIS A N 1
ATOM 743 C CA . HIS A 1 93 ? -11.012 7.043 3.439 1.00 93.50 93 HIS A CA 1
ATOM 744 C C . HIS A 1 93 ? -9.789 7.928 3.716 1.00 93.50 93 HIS A C 1
ATOM 746 O O . HIS A 1 93 ? -9.186 8.466 2.783 1.00 93.50 93 HIS A O 1
ATOM 752 N N . HIS A 1 94 ? -9.361 8.008 4.978 1.00 95.44 94 HIS A N 1
ATOM 753 C CA . HIS A 1 94 ? -8.171 8.761 5.365 1.00 95.44 94 HIS A CA 1
ATOM 754 C C . HIS A 1 94 ? -6.895 8.206 4.703 1.00 95.44 94 HIS A C 1
ATOM 756 O O . HIS A 1 94 ? -6.092 8.968 4.167 1.00 95.44 94 HIS A O 1
ATOM 762 N N . LEU A 1 95 ? -6.720 6.883 4.655 1.00 94.88 95 LEU A N 1
ATOM 763 C CA . LEU A 1 95 ? -5.576 6.254 3.985 1.00 94.88 95 LEU A CA 1
ATOM 764 C C . LEU A 1 95 ? -5.553 6.546 2.482 1.00 94.88 95 LEU A C 1
ATOM 766 O O . LEU A 1 95 ? -4.486 6.798 1.928 1.00 94.88 95 LEU A O 1
ATOM 770 N N . THR A 1 96 ? -6.717 6.552 1.830 1.00 93.75 96 THR A N 1
ATOM 771 C CA . THR A 1 96 ? -6.833 6.899 0.406 1.00 93.75 96 THR A CA 1
ATOM 772 C C . THR A 1 96 ? -6.344 8.323 0.160 1.00 93.75 96 THR A C 1
ATOM 774 O O . THR A 1 96 ? -5.506 8.540 -0.715 1.00 93.75 96 THR A O 1
ATOM 777 N N . PHE A 1 97 ? -6.778 9.273 0.994 1.00 95.00 97 PHE A N 1
ATOM 778 C CA . PHE A 1 97 ? -6.300 10.654 0.938 1.00 95.00 97 PHE A CA 1
ATOM 779 C C . PHE A 1 97 ? -4.774 10.745 1.114 1.00 95.00 97 PHE A C 1
ATOM 781 O O . PHE A 1 97 ? -4.101 11.409 0.326 1.00 95.00 97 PHE A O 1
ATOM 788 N N . LEU A 1 98 ? -4.203 10.031 2.091 1.00 95.25 98 LEU A N 1
ATOM 789 C CA . LEU A 1 98 ? -2.751 10.018 2.313 1.00 95.25 98 LEU A CA 1
ATOM 790 C C . LEU A 1 98 ? -1.974 9.413 1.134 1.00 95.25 98 LEU A C 1
ATOM 792 O O . LEU A 1 98 ? -0.883 9.882 0.812 1.00 95.25 98 LEU A O 1
ATOM 796 N N . VAL A 1 99 ? -2.517 8.388 0.472 1.00 95.88 99 VAL A N 1
ATOM 797 C CA . VAL A 1 99 ? -1.913 7.801 -0.735 1.00 95.88 99 VAL A CA 1
ATOM 798 C C . VAL A 1 99 ? -1.912 8.8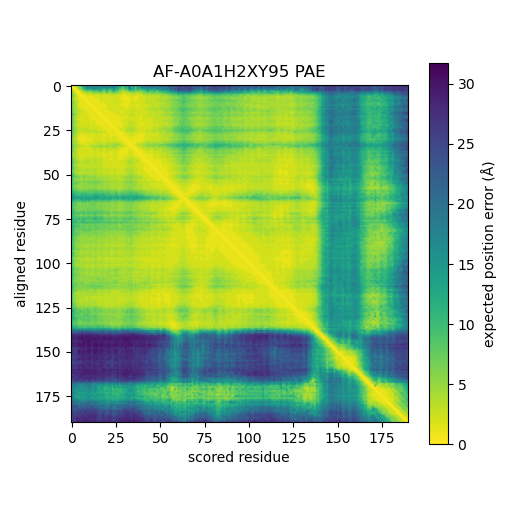08 -1.889 1.00 95.88 99 VAL A C 1
ATOM 800 O O . VAL A 1 99 ? -0.897 8.957 -2.575 1.00 95.88 99 VAL A O 1
ATOM 803 N N . GLU A 1 100 ? -3.013 9.527 -2.101 1.00 95.94 100 GLU A N 1
ATOM 804 C CA . GLU A 1 100 ? -3.103 10.572 -3.130 1.00 95.94 100 GLU A CA 1
ATOM 805 C C . GLU A 1 100 ? -2.143 11.742 -2.848 1.00 95.94 100 GLU A C 1
ATOM 807 O O . GLU A 1 100 ? -1.423 12.206 -3.744 1.00 95.94 100 GLU A O 1
ATOM 812 N N . GLU A 1 101 ? -2.064 12.182 -1.590 1.00 95.75 101 GLU A N 1
ATOM 813 C CA . GLU A 1 101 ? -1.117 13.206 -1.143 1.00 95.75 101 GLU A CA 1
ATOM 814 C C . GLU A 1 101 ? 0.339 12.749 -1.348 1.00 95.75 101 GLU A C 1
ATOM 816 O O . GLU A 1 101 ? 1.161 13.491 -1.887 1.00 95.75 101 GLU A O 1
ATOM 821 N N . MET A 1 102 ? 0.654 11.494 -1.016 1.00 96.00 102 MET A N 1
ATOM 822 C CA . MET A 1 102 ? 1.978 10.914 -1.245 1.00 96.00 102 MET A CA 1
ATOM 823 C C . MET A 1 102 ? 2.371 10.942 -2.727 1.00 96.00 102 MET A C 1
ATOM 825 O O . MET A 1 102 ? 3.513 11.277 -3.043 1.00 96.00 102 MET A O 1
ATOM 829 N N . TYR A 1 103 ? 1.468 10.607 -3.653 1.00 95.62 103 TYR A N 1
ATOM 830 C CA . TYR A 1 103 ? 1.793 10.648 -5.085 1.00 95.62 103 TYR A CA 1
ATOM 831 C C . TYR A 1 103 ? 1.944 12.077 -5.617 1.00 95.62 103 TYR A C 1
ATOM 833 O O . TYR A 1 103 ? 2.839 12.333 -6.428 1.00 95.62 103 TYR A O 1
ATOM 841 N N . SER A 1 104 ? 1.103 13.007 -5.161 1.00 96.88 104 SER A N 1
ATOM 842 C CA . SER A 1 104 ? 1.169 14.414 -5.583 1.00 96.88 104 SER A CA 1
ATOM 843 C C . SER A 1 104 ? 2.402 15.141 -5.035 1.00 96.88 104 SER A C 1
ATOM 845 O O . SER A 1 104 ? 2.999 15.958 -5.740 1.00 96.88 104 SER A O 1
ATOM 847 N N . GLU A 1 105 ? 2.851 14.789 -3.829 1.00 95.56 105 GLU A N 1
ATOM 848 C CA . GLU A 1 105 ? 3.969 15.435 -3.138 1.00 95.56 105 GLU A CA 1
ATOM 849 C C . GLU A 1 105 ? 5.090 14.452 -2.771 1.00 95.56 105 GLU A C 1
ATOM 851 O O . GLU A 1 105 ? 5.735 14.557 -1.724 1.00 95.56 105 GLU A O 1
ATOM 856 N N . PHE A 1 106 ? 5.386 13.517 -3.677 1.00 94.00 106 PHE A N 1
ATOM 857 C CA . PHE A 1 106 ? 6.320 12.409 -3.443 1.00 94.00 106 PHE A CA 1
ATOM 858 C C . PHE A 1 106 ? 7.682 12.852 -2.889 1.00 94.00 106 PHE A C 1
ATOM 860 O O . PHE A 1 106 ? 8.206 12.270 -1.943 1.00 94.00 106 PHE A O 1
ATOM 867 N N . ASN A 1 107 ? 8.248 13.941 -3.420 1.00 93.88 107 ASN A N 1
ATOM 868 C CA . ASN A 1 107 ? 9.536 14.464 -2.952 1.00 93.88 107 ASN A CA 1
ATOM 869 C C . ASN A 1 107 ? 9.493 15.012 -1.517 1.00 93.88 107 ASN A C 1
ATOM 871 O O . ASN A 1 107 ? 10.531 15.012 -0.853 1.00 93.88 107 ASN A O 1
ATOM 875 N N . ARG A 1 108 ? 8.340 15.515 -1.056 1.00 93.69 108 ARG A N 1
ATOM 876 C CA . ARG A 1 108 ? 8.146 15.941 0.337 1.00 93.69 108 ARG A CA 1
ATOM 877 C C . ARG A 1 108 ? 8.046 14.713 1.233 1.00 93.69 108 ARG A C 1
ATOM 879 O O . ARG A 1 108 ? 8.797 14.616 2.199 1.00 93.69 108 ARG A O 1
ATOM 886 N N . TYR A 1 109 ? 7.230 13.734 0.845 1.00 92.12 109 TYR A N 1
ATOM 887 C CA . TYR A 1 109 ? 7.073 12.472 1.572 1.00 92.12 109 TYR A CA 1
ATOM 888 C C . TYR A 1 109 ? 8.399 11.720 1.750 1.00 92.12 109 TYR A C 1
ATOM 890 O O . TYR A 1 109 ? 8.726 11.326 2.865 1.00 92.12 109 TYR A O 1
ATOM 898 N N . VAL A 1 110 ? 9.226 11.619 0.703 1.00 91.69 110 VAL A N 1
ATOM 899 C CA . VAL A 1 110 ? 10.568 11.007 0.790 1.00 91.69 110 VAL A CA 1
ATOM 900 C C . VAL A 1 110 ? 11.478 11.712 1.809 1.00 91.69 110 VAL A C 1
ATOM 902 O O . VAL A 1 110 ? 12.373 11.079 2.360 1.00 91.69 110 VAL A O 1
ATOM 905 N N . LYS A 1 111 ? 11.286 13.010 2.069 1.00 93.06 111 LYS A N 1
ATOM 906 C CA . LYS A 1 111 ? 12.117 13.781 3.009 1.00 93.06 111 LYS A CA 1
ATOM 907 C C . LYS A 1 111 ? 11.568 13.767 4.433 1.00 93.06 111 LYS A C 1
ATOM 909 O O . LYS A 1 111 ? 12.339 13.625 5.375 1.00 93.06 111 LYS A O 1
ATOM 914 N N . GLU A 1 112 ? 10.260 13.946 4.582 1.00 91.38 112 GLU A N 1
ATOM 915 C CA . GLU A 1 112 ? 9.609 14.215 5.872 1.00 91.38 112 GLU A CA 1
ATOM 916 C C . GLU A 1 112 ? 8.945 12.972 6.475 1.00 91.38 112 GLU A C 1
ATOM 918 O O . GLU A 1 112 ? 8.893 12.835 7.693 1.00 91.38 112 GLU A O 1
ATOM 923 N N . ARG A 1 113 ? 8.470 12.045 5.635 1.00 90.19 113 ARG A N 1
ATOM 924 C CA . ARG A 1 113 ? 7.715 10.838 6.019 1.00 90.19 113 ARG A CA 1
ATOM 925 C C . ARG A 1 113 ? 8.283 9.590 5.333 1.00 90.19 113 ARG A C 1
ATOM 927 O O . ARG A 1 113 ? 7.560 8.772 4.768 1.00 90.19 113 ARG A O 1
ATOM 934 N N . HIS A 1 114 ? 9.610 9.467 5.348 1.00 87.44 114 HIS A N 1
ATOM 935 C CA . HIS A 1 114 ? 10.346 8.444 4.599 1.00 87.44 114 HIS A CA 1
ATOM 936 C C . HIS A 1 114 ? 10.019 7.001 5.013 1.00 87.44 114 HIS A C 1
ATOM 938 O O . HIS A 1 114 ? 10.205 6.100 4.205 1.00 87.44 114 HIS A O 1
ATOM 944 N N . ASN A 1 115 ? 9.536 6.772 6.238 1.00 88.50 115 ASN A N 1
ATOM 945 C CA . ASN A 1 115 ? 9.090 5.448 6.682 1.00 88.50 115 ASN A CA 1
ATOM 946 C C . ASN A 1 115 ? 7.664 5.154 6.198 1.00 88.50 115 ASN A C 1
ATOM 948 O O . ASN A 1 115 ? 7.404 4.093 5.632 1.00 88.50 115 ASN A O 1
ATOM 952 N N . ASP A 1 116 ? 6.764 6.126 6.335 1.00 91.88 116 ASP A N 1
ATOM 953 C CA . ASP A 1 116 ? 5.352 6.017 5.966 1.00 91.88 116 ASP A CA 1
ATOM 954 C C . ASP A 1 116 ? 5.168 5.728 4.472 1.00 91.88 116 ASP A C 1
ATOM 956 O O . ASP A 1 116 ? 4.221 5.047 4.088 1.00 91.88 116 ASP A O 1
ATOM 960 N N . ILE A 1 117 ? 6.090 6.198 3.623 1.00 92.88 117 ILE A N 1
ATOM 961 C CA . ILE A 1 117 ? 6.017 6.009 2.169 1.00 92.88 117 ILE A CA 1
ATOM 962 C C . ILE A 1 117 ? 5.948 4.531 1.764 1.00 92.88 117 ILE A C 1
ATOM 964 O O . ILE A 1 117 ? 5.284 4.195 0.788 1.00 92.88 117 ILE A O 1
ATOM 968 N N . PHE A 1 118 ? 6.600 3.636 2.511 1.00 93.69 118 PHE A N 1
ATOM 969 C CA . PHE A 1 118 ? 6.594 2.206 2.206 1.00 93.69 118 PHE A CA 1
ATOM 970 C C . PHE A 1 118 ? 5.259 1.563 2.576 1.00 93.69 118 PHE A C 1
ATOM 972 O O . PHE A 1 118 ? 4.726 0.766 1.805 1.00 93.69 118 PHE A O 1
ATOM 979 N N . TYR A 1 119 ? 4.685 1.971 3.707 1.00 94.69 119 TYR A N 1
ATOM 980 C CA . TYR A 1 119 ? 3.351 1.556 4.123 1.00 94.69 119 TYR A CA 1
ATOM 981 C C . TYR A 1 119 ? 2.274 2.089 3.166 1.00 94.69 119 TYR A C 1
ATOM 983 O O . TYR A 1 119 ? 1.415 1.332 2.720 1.00 94.69 119 TYR A O 1
ATOM 991 N N . LEU A 1 120 ? 2.352 3.362 2.767 1.00 95.12 120 LEU A N 1
ATOM 992 C CA . LEU A 1 120 ? 1.423 3.973 1.810 1.00 95.12 120 LEU A CA 1
ATOM 993 C C . LEU A 1 120 ? 1.547 3.364 0.408 1.00 95.12 120 LEU A C 1
ATOM 995 O O . LEU A 1 120 ? 0.533 3.114 -0.242 1.00 95.12 120 LEU A O 1
ATOM 999 N N . LEU A 1 121 ? 2.765 3.050 -0.042 1.00 94.88 121 LEU A N 1
ATOM 1000 C CA . LEU A 1 121 ? 2.978 2.314 -1.288 1.00 94.88 121 LEU A CA 1
ATOM 1001 C C . LEU A 1 121 ? 2.417 0.889 -1.207 1.00 94.88 121 LEU A C 1
ATOM 1003 O O . LEU A 1 121 ? 1.898 0.380 -2.192 1.00 94.88 121 LEU A O 1
ATOM 1007 N N . GLN A 1 122 ? 2.494 0.230 -0.050 1.00 94.88 122 GLN A N 1
ATOM 1008 C CA . GLN A 1 122 ? 1.866 -1.079 0.128 1.00 94.88 122 GLN A CA 1
ATOM 1009 C C . GLN A 1 122 ? 0.346 -0.972 0.016 1.00 94.88 122 GLN A C 1
ATOM 1011 O O . GLN A 1 122 ? -0.260 -1.761 -0.708 1.00 94.88 122 GLN A O 1
ATOM 1016 N N . ILE A 1 123 ? -0.251 0.019 0.681 1.00 94.50 123 ILE A N 1
ATOM 1017 C CA . ILE A 1 123 ? -1.696 0.280 0.650 1.00 94.50 123 ILE A CA 1
ATOM 1018 C C . ILE A 1 123 ? -2.160 0.599 -0.774 1.00 94.50 123 ILE A C 1
ATOM 1020 O O . ILE A 1 123 ? -3.182 0.071 -1.202 1.00 94.50 123 ILE A O 1
ATOM 1024 N N . SER A 1 124 ? -1.395 1.374 -1.551 1.00 94.81 124 SER A N 1
ATOM 1025 C CA . SER A 1 124 ? -1.758 1.701 -2.939 1.00 94.81 124 SER A CA 1
ATOM 1026 C C . SER A 1 124 ? -1.747 0.495 -3.890 1.00 94.81 124 SER A C 1
ATOM 1028 O O . SER A 1 124 ? -2.332 0.557 -4.972 1.00 94.81 124 SER A O 1
ATOM 1030 N N . LEU A 1 125 ? -1.101 -0.610 -3.495 1.00 93.62 125 LEU A N 1
ATOM 1031 C CA . LEU A 1 125 ? -1.055 -1.880 -4.230 1.00 93.62 125 LEU A CA 1
ATOM 1032 C C . LEU A 1 125 ? -2.042 -2.933 -3.693 1.00 93.62 125 LEU A C 1
ATOM 1034 O O . LEU A 1 125 ? -2.106 -4.054 -4.221 1.00 93.62 125 LEU A O 1
ATOM 1038 N N . MET A 1 126 ? -2.774 -2.619 -2.626 1.00 91.12 126 MET A N 1
ATOM 1039 C CA . MET A 1 126 ? -3.831 -3.463 -2.074 1.00 91.12 126 MET A CA 1
ATOM 1040 C C . MET A 1 126 ? -5.165 -3.117 -2.732 1.00 91.12 126 MET A C 1
ATOM 1042 O O . MET A 1 126 ? -5.429 -1.967 -3.073 1.00 91.12 126 MET A O 1
ATOM 1046 N N . ASP A 1 127 ? -6.023 -4.118 -2.910 1.00 87.19 127 ASP A N 1
ATOM 1047 C CA . ASP A 1 127 ? -7.429 -3.843 -3.186 1.00 87.19 127 ASP A CA 1
ATOM 1048 C C . ASP A 1 127 ? -8.183 -3.554 -1.872 1.00 87.19 127 ASP A C 1
ATOM 1050 O O . ASP A 1 127 ? -7.684 -3.816 -0.771 1.00 87.19 127 ASP A O 1
ATOM 1054 N N . LYS A 1 128 ? -9.405 -3.007 -1.974 1.00 80.00 128 LYS A N 1
ATOM 1055 C CA . LYS A 1 128 ? -10.226 -2.712 -0.787 1.00 80.00 128 LYS A CA 1
ATOM 1056 C C . LYS A 1 128 ? -10.436 -3.971 0.062 1.00 80.00 128 LYS A C 1
ATOM 1058 O O . LYS A 1 128 ? -10.425 -3.873 1.280 1.00 80.00 128 LYS A O 1
ATOM 1063 N N . LYS A 1 129 ? -10.592 -5.150 -0.550 1.00 85.31 129 LYS A N 1
ATOM 1064 C CA . LYS A 1 129 ? -10.870 -6.406 0.158 1.00 85.31 129 LYS A CA 1
ATOM 1065 C C . LYS A 1 129 ? -9.695 -6.831 1.042 1.00 85.31 129 LYS A C 1
ATOM 1067 O O . LYS A 1 129 ? -9.916 -7.223 2.182 1.00 85.31 129 LYS A O 1
ATOM 1072 N N . GLU A 1 130 ? -8.470 -6.711 0.549 1.00 87.12 130 GLU A N 1
ATOM 1073 C CA . GLU A 1 130 ? -7.255 -7.032 1.296 1.00 87.12 130 GLU A CA 1
ATOM 1074 C C . GLU A 1 130 ? -7.081 -6.157 2.544 1.00 87.12 130 GLU A C 1
ATOM 1076 O O . GLU A 1 130 ? -6.523 -6.626 3.533 1.00 87.12 130 GLU A O 1
ATOM 1081 N N . LEU A 1 131 ? -7.578 -4.913 2.537 1.00 82.25 131 LEU A N 1
ATOM 1082 C CA . LEU A 1 131 ? -7.573 -4.059 3.731 1.00 82.25 131 LEU A CA 1
ATOM 1083 C C . LEU A 1 131 ? -8.469 -4.629 4.846 1.00 82.25 131 LEU A C 1
ATOM 1085 O O . LEU A 1 131 ? -8.077 -4.601 6.008 1.00 82.25 131 LEU A O 1
ATOM 1089 N N . PHE A 1 132 ? -9.616 -5.232 4.508 1.00 82.50 132 PHE A N 1
ATOM 1090 C CA . PHE A 1 132 ? -10.480 -5.927 5.482 1.00 82.50 132 PHE A CA 1
ATOM 1091 C C . PHE A 1 132 ? -9.921 -7.285 5.935 1.00 82.50 132 PHE A C 1
ATOM 1093 O O . PHE A 1 132 ? -10.409 -7.884 6.895 1.00 82.50 132 PHE A O 1
ATOM 1100 N N . GLU A 1 133 ? -8.904 -7.802 5.251 1.00 86.69 133 GLU A N 1
ATOM 1101 C CA . GLU A 1 133 ? -8.207 -9.026 5.649 1.00 86.69 133 GLU A CA 1
ATOM 1102 C C . GLU A 1 133 ? -7.015 -8.736 6.576 1.00 86.69 133 GLU A C 1
ATOM 1104 O O . GLU A 1 133 ? -6.378 -9.675 7.058 1.00 86.69 133 GLU A O 1
ATOM 1109 N N . LEU A 1 134 ? -6.725 -7.459 6.861 1.00 87.19 134 LEU A N 1
ATOM 1110 C CA . LEU A 1 134 ? -5.677 -7.087 7.804 1.00 87.19 134 LEU A CA 1
ATOM 1111 C C . LEU A 1 134 ? -5.987 -7.603 9.219 1.00 87.19 134 LEU A C 1
ATOM 1113 O O . LEU A 1 134 ? -7.153 -7.642 9.631 1.00 87.19 134 LEU A O 1
ATOM 1117 N N . PRO A 1 135 ? -4.948 -7.998 9.976 1.00 85.56 135 PRO A N 1
ATOM 1118 C CA . PRO A 1 135 ? -5.115 -8.420 11.357 1.00 85.56 135 PRO A CA 1
ATOM 1119 C C . PRO A 1 135 ? -5.571 -7.239 12.220 1.00 85.56 135 PRO A C 1
ATOM 1121 O O . PRO A 1 135 ? -5.059 -6.125 12.074 1.00 85.56 135 PRO A O 1
ATOM 1124 N N . VAL A 1 136 ? -6.507 -7.509 13.135 1.00 83.50 136 VAL A N 1
ATOM 1125 C CA . VAL A 1 136 ? -7.056 -6.515 14.065 1.00 83.50 136 VAL A CA 1
ATOM 1126 C C . VAL A 1 136 ? -6.702 -6.886 15.495 1.00 83.50 136 VAL A C 1
ATOM 1128 O O . VAL A 1 136 ? -6.983 -7.994 15.957 1.00 83.50 136 VAL A O 1
ATOM 1131 N N . TYR A 1 137 ? -6.119 -5.929 16.203 1.00 82.38 137 TYR A N 1
ATOM 1132 C CA . TYR A 1 137 ? -5.807 -6.037 17.620 1.00 82.38 137 TYR A CA 1
ATOM 1133 C C . TYR A 1 137 ? -6.707 -5.079 18.385 1.00 82.38 137 TYR A C 1
ATOM 1135 O O . TYR A 1 137 ? -6.700 -3.878 18.119 1.00 82.38 137 TYR A O 1
ATOM 1143 N N . LYS A 1 138 ? -7.495 -5.615 19.318 1.00 73.06 138 LYS A N 1
ATOM 1144 C CA . LYS A 1 138 ? -8.293 -4.796 20.224 1.00 73.06 138 LYS A CA 1
ATOM 1145 C C . LYS A 1 138 ? -7.430 -4.434 21.431 1.00 73.06 138 LYS A C 1
ATOM 1147 O O . LYS A 1 138 ? -6.872 -5.332 22.061 1.00 73.06 138 LYS A O 1
ATOM 1152 N N . TYR A 1 139 ? -7.326 -3.151 21.760 1.00 67.69 139 TYR A N 1
ATOM 1153 C CA . TYR A 1 139 ? -6.797 -2.746 23.058 1.00 67.69 139 TYR A CA 1
ATOM 1154 C C . TYR A 1 139 ? -7.830 -3.089 24.135 1.00 67.69 139 TYR A C 1
ATOM 1156 O O . TYR A 1 139 ? -9.002 -2.726 24.032 1.00 67.69 139 TYR A O 1
ATOM 1164 N N . LEU A 1 140 ? -7.399 -3.825 25.158 1.00 51.75 140 LEU A N 1
ATOM 1165 C CA . LEU A 1 140 ? -8.142 -3.939 26.408 1.00 51.75 140 LEU A CA 1
ATOM 1166 C C . LEU A 1 140 ? -7.768 -2.718 27.251 1.00 51.75 140 LEU A C 1
ATOM 1168 O O . LEU A 1 140 ? -6.590 -2.384 27.350 1.00 51.75 140 LEU A O 1
ATOM 1172 N N . GLU A 1 141 ? -8.770 -2.022 27.781 1.00 46.91 141 GLU A N 1
ATOM 1173 C CA . GLU A 1 141 ? -8.617 -0.743 28.474 1.00 46.91 141 GLU A CA 1
ATOM 1174 C C . GLU A 1 141 ? -7.458 -0.687 29.489 1.00 46.91 141 GLU A C 1
ATOM 1176 O O . GLU A 1 141 ? -7.197 -1.619 30.248 1.00 46.91 141 GLU A O 1
ATOM 1181 N N . SER A 1 142 ? -6.887 0.521 29.553 1.00 38.44 142 SER A N 1
ATOM 1182 C CA . SER A 1 142 ? -6.033 1.086 30.601 1.00 38.44 142 SER A CA 1
ATOM 1183 C C . SER A 1 142 ? -4.528 0.780 30.541 1.00 38.44 142 SER A C 1
ATOM 1185 O O . SER A 1 142 ? -3.947 0.215 31.458 1.00 38.44 142 SER A O 1
ATOM 1187 N N . GLU A 1 143 ? -3.864 1.279 29.503 1.00 38.25 143 GLU A N 1
ATOM 1188 C CA . GLU A 1 143 ? -2.745 2.218 29.674 1.00 38.25 143 GLU A CA 1
ATOM 1189 C C . GLU A 1 143 ? -2.473 2.875 28.317 1.00 38.25 143 GLU A C 1
ATOM 1191 O O . GLU A 1 143 ? -2.031 2.226 27.374 1.00 38.25 143 GLU A O 1
ATOM 1196 N N . TYR A 1 144 ? -2.811 4.164 28.216 1.00 42.69 144 TYR A N 1
ATOM 1197 C CA . TYR A 1 144 ? -2.535 5.023 27.065 1.00 42.69 144 TYR A CA 1
ATOM 1198 C C . TYR A 1 144 ? -1.123 4.761 26.528 1.00 42.69 144 TYR A C 1
ATOM 1200 O O . TYR A 1 144 ? -0.145 5.031 27.229 1.00 42.69 144 TYR A O 1
ATOM 1208 N N . LEU A 1 145 ? -0.992 4.329 25.271 1.00 48.12 145 LEU A N 1
ATOM 1209 C CA . LEU A 1 145 ? 0.264 4.538 24.560 1.00 48.12 145 LEU A CA 1
ATOM 1210 C C . LEU A 1 145 ? 0.385 6.052 24.328 1.00 48.12 145 LEU A C 1
ATOM 1212 O O . LEU A 1 145 ? -0.466 6.628 23.645 1.00 48.12 145 LEU A O 1
ATOM 1216 N N . PRO A 1 146 ? 1.387 6.740 24.903 1.00 37.78 146 PRO A N 1
ATOM 1217 C CA . PRO A 1 146 ? 1.526 8.173 24.695 1.00 37.78 146 PRO A CA 1
ATOM 1218 C C . PRO A 1 146 ? 1.695 8.452 23.199 1.00 37.78 146 PRO A C 1
ATOM 1220 O O . PRO A 1 146 ? 2.546 7.856 22.543 1.00 37.78 146 PRO A O 1
ATOM 1223 N N . HIS A 1 147 ? 0.880 9.349 22.641 1.00 39.81 147 HIS A N 1
ATOM 1224 C CA . HIS A 1 147 ? 0.967 9.733 21.232 1.00 39.81 147 HIS A CA 1
ATOM 1225 C C . HIS A 1 147 ? 2.427 9.973 20.813 1.00 39.81 147 HIS A C 1
ATOM 1227 O O . HIS A 1 147 ? 3.077 10.894 21.305 1.00 39.81 147 HIS A O 1
ATOM 1233 N N . GLY A 1 148 ? 2.940 9.139 19.902 1.00 44.59 148 GLY A N 1
ATOM 1234 C CA . GLY A 1 148 ? 4.310 9.244 19.399 1.00 44.59 148 GLY A CA 1
ATOM 1235 C C . GLY A 1 148 ? 5.202 8.019 19.594 1.00 44.59 148 GLY A C 1
ATOM 1236 O O . GLY A 1 148 ? 6.280 8.045 18.998 1.00 44.59 148 GLY A O 1
ATOM 1237 N N . VAL A 1 149 ? 4.756 6.981 20.320 1.00 43.81 149 VAL A N 1
ATOM 1238 C CA . VAL A 1 149 ? 5.534 5.747 20.564 1.00 43.81 149 VAL A CA 1
ATOM 1239 C C . VAL A 1 149 ? 6.046 5.143 19.253 1.00 43.81 149 VAL A C 1
ATOM 1241 O O . VAL A 1 149 ? 5.280 4.917 18.310 1.00 43.81 149 VAL A O 1
ATOM 1244 N N . GLU A 1 150 ? 7.356 4.930 19.169 1.00 48.88 150 GLU A N 1
ATOM 1245 C CA . GLU A 1 150 ? 7.983 4.266 18.024 1.00 48.88 150 GLU A CA 1
ATOM 1246 C C . GLU A 1 150 ? 7.798 2.735 18.091 1.00 48.88 150 GLU A C 1
ATOM 1248 O O . GLU A 1 150 ? 7.582 2.155 19.150 1.00 48.88 150 GLU A O 1
ATOM 1253 N N . GLU A 1 151 ? 7.851 2.044 16.949 1.00 48.41 151 GLU A N 1
ATOM 1254 C CA . GLU A 1 151 ? 7.573 0.597 16.839 1.00 48.41 151 GLU A CA 1
ATOM 1255 C C . GLU A 1 151 ? 8.462 -0.262 17.770 1.00 48.41 151 GLU A C 1
ATOM 1257 O O . GLU A 1 151 ? 8.009 -1.242 18.361 1.00 48.41 151 GLU A O 1
ATOM 1262 N N . ASN A 1 152 ? 9.707 0.166 17.992 1.00 48.50 152 ASN A N 1
ATOM 1263 C CA . ASN A 1 152 ? 10.655 -0.419 18.949 1.00 48.50 152 ASN A CA 1
ATOM 1264 C C . ASN A 1 152 ? 10.251 -0.220 20.423 1.00 48.50 152 ASN A C 1
ATOM 1266 O O . ASN A 1 152 ? 10.567 -1.059 21.268 1.00 48.50 152 ASN A O 1
ATOM 1270 N N . GLU A 1 153 ? 9.568 0.874 20.748 1.00 47.47 153 GLU A N 1
ATOM 1271 C CA . GLU A 1 153 ? 9.054 1.160 22.086 1.00 47.47 153 GLU A CA 1
ATOM 1272 C C . GLU A 1 153 ? 7.769 0.373 22.358 1.00 47.47 153 GLU A C 1
ATOM 1274 O O . GLU A 1 153 ? 7.584 -0.100 23.477 1.00 47.47 153 GLU A O 1
ATOM 1279 N N . VAL A 1 154 ? 6.947 0.127 21.331 1.00 53.28 154 VAL A N 1
ATOM 1280 C CA . VAL A 1 154 ? 5.814 -0.808 21.408 1.00 53.28 154 VAL A CA 1
ATOM 1281 C C . VAL A 1 154 ? 6.321 -2.231 21.670 1.00 53.28 154 VAL A C 1
ATOM 1283 O O . VAL A 1 154 ? 5.853 -2.879 22.602 1.00 53.28 154 VAL A O 1
ATOM 1286 N N . GLU A 1 155 ? 7.343 -2.709 20.949 1.00 48.94 155 GLU A N 1
ATOM 1287 C CA . GLU A 1 155 ? 7.961 -4.021 21.222 1.00 48.94 155 GLU A CA 1
ATOM 1288 C C . GLU A 1 155 ? 8.591 -4.121 22.622 1.00 48.94 155 GLU A C 1
ATOM 1290 O O . GLU A 1 155 ? 8.512 -5.170 23.272 1.00 48.94 155 GLU A O 1
ATOM 1295 N N . ALA A 1 156 ? 9.224 -3.046 23.101 1.00 50.16 156 ALA A N 1
ATOM 1296 C CA . ALA A 1 156 ? 9.792 -2.986 24.445 1.00 50.16 156 ALA A CA 1
ATOM 1297 C C . ALA A 1 156 ? 8.701 -2.962 25.528 1.00 50.16 156 ALA A C 1
ATOM 1299 O O . ALA A 1 156 ? 8.849 -3.625 26.555 1.00 50.16 156 ALA A O 1
ATOM 1300 N N . TRP A 1 157 ? 7.597 -2.253 25.293 1.00 52.62 157 TRP A N 1
ATOM 1301 C CA . TRP A 1 157 ? 6.442 -2.202 26.189 1.00 52.62 157 TRP A CA 1
ATOM 1302 C C . TRP A 1 157 ? 5.719 -3.557 26.256 1.00 52.62 157 TRP A C 1
ATOM 1304 O O . TRP A 1 157 ? 5.479 -4.066 27.351 1.00 52.62 157 TRP A O 1
ATOM 1314 N N . ILE A 1 158 ? 5.527 -4.221 25.109 1.00 52.12 158 ILE A N 1
ATOM 1315 C CA . ILE A 1 158 ? 5.023 -5.604 25.012 1.00 52.12 158 ILE A CA 1
ATOM 1316 C C . ILE A 1 158 ? 5.922 -6.573 25.796 1.00 52.12 158 ILE A C 1
ATOM 1318 O O . ILE A 1 158 ? 5.436 -7.401 26.567 1.00 52.12 158 ILE A O 1
ATOM 1322 N N . LYS A 1 159 ? 7.252 -6.471 25.647 1.00 51.09 159 LYS A N 1
ATOM 1323 C CA . LYS A 1 159 ? 8.207 -7.313 26.396 1.00 51.09 159 LYS A CA 1
ATOM 1324 C C . LYS A 1 159 ? 8.187 -7.069 27.907 1.00 51.09 159 LYS A C 1
ATOM 1326 O O . LYS A 1 159 ? 8.543 -7.977 28.655 1.00 51.09 159 LYS A O 1
ATOM 1331 N N . ASN A 1 160 ? 7.785 -5.877 28.342 1.00 49.91 160 ASN A N 1
ATOM 1332 C CA . ASN A 1 160 ? 7.759 -5.466 29.746 1.00 49.91 160 ASN A CA 1
ATOM 1333 C C . ASN A 1 160 ? 6.391 -5.668 30.425 1.00 49.91 160 ASN A C 1
ATOM 1335 O O . ASN A 1 160 ? 6.207 -5.214 31.552 1.00 49.91 160 ASN A O 1
ATOM 1339 N N . GLY A 1 161 ? 5.459 -6.382 29.786 1.00 43.69 161 GLY A N 1
ATOM 1340 C CA . GLY A 1 161 ? 4.171 -6.746 30.386 1.00 43.69 161 GLY A CA 1
ATOM 1341 C C . GLY A 1 161 ? 3.013 -5.811 30.042 1.00 43.69 161 GLY A C 1
ATOM 1342 O O . GLY A 1 161 ? 1.946 -5.957 30.634 1.00 43.69 161 GLY A O 1
ATOM 1343 N N . GLY A 1 162 ? 3.188 -4.900 29.079 1.00 49.06 162 GLY A N 1
ATOM 1344 C CA . GLY A 1 162 ? 2.072 -4.213 28.436 1.00 49.06 162 GLY A CA 1
ATOM 1345 C C . GLY A 1 162 ? 1.217 -5.232 27.684 1.00 49.06 162 GLY A C 1
ATOM 1346 O O . GLY A 1 162 ? 1.681 -5.865 26.732 1.00 49.06 162 GLY A O 1
ATOM 1347 N N . LEU A 1 163 ? 0.001 -5.469 28.171 1.00 42.59 163 LEU A N 1
ATOM 1348 C CA . LEU A 1 163 ? -0.915 -6.481 27.648 1.00 42.59 163 LEU A CA 1
ATOM 1349 C C . LEU A 1 163 ? -1.398 -6.092 26.244 1.00 42.59 163 LEU A C 1
ATOM 1351 O O . LEU A 1 163 ? -2.401 -5.409 26.081 1.00 42.59 163 LEU A O 1
ATOM 1355 N N . ILE A 1 164 ? -0.705 -6.583 25.219 1.00 46.38 164 ILE A N 1
ATOM 1356 C CA . ILE A 1 164 ? -1.325 -6.854 23.922 1.00 46.38 164 ILE A CA 1
ATOM 1357 C C . ILE A 1 164 ? -1.676 -8.338 23.941 1.00 46.38 164 ILE A C 1
ATOM 1359 O O . ILE A 1 164 ? -0.787 -9.194 23.886 1.00 46.38 164 ILE A O 1
ATOM 1363 N N . GLU A 1 165 ? -2.961 -8.667 24.077 1.00 42.31 165 GLU A N 1
ATOM 1364 C CA . GLU A 1 165 ? -3.391 -10.040 23.822 1.00 42.31 165 GLU A CA 1
ATOM 1365 C C . GLU A 1 165 ? -3.049 -10.417 22.370 1.00 42.31 165 GLU A C 1
ATOM 1367 O O . GLU A 1 165 ? -2.969 -9.570 21.476 1.00 42.31 165 GLU A O 1
ATOM 1372 N N . ALA A 1 166 ? -2.831 -11.712 22.126 1.00 47.31 166 ALA A N 1
ATOM 1373 C CA . ALA A 1 166 ? -2.807 -12.274 20.775 1.00 47.31 166 ALA A CA 1
ATOM 1374 C C . ALA A 1 166 ? -3.967 -11.695 19.938 1.00 47.31 166 ALA A C 1
ATOM 1376 O O . ALA A 1 166 ? -4.986 -11.350 20.536 1.00 47.31 166 ALA A O 1
ATOM 1377 N N . PRO A 1 167 ? -3.847 -11.593 18.595 1.00 52.34 167 PRO A N 1
ATOM 1378 C CA . PRO A 1 167 ? -4.854 -10.937 17.762 1.00 52.34 167 PRO A CA 1
ATOM 1379 C C . PRO A 1 167 ? -6.252 -11.383 18.185 1.00 52.34 167 PRO A C 1
ATOM 1381 O O . PRO A 1 167 ? -6.601 -12.556 18.028 1.00 52.34 167 PRO A O 1
ATOM 1384 N N . THR A 1 168 ? -7.012 -10.457 18.782 1.00 61.62 168 THR A N 1
ATOM 1385 C CA . THR A 1 168 ? -8.346 -10.735 19.333 1.00 61.62 168 THR A CA 1
ATOM 1386 C C . THR A 1 168 ? -9.252 -11.253 18.221 1.00 61.62 168 THR A C 1
ATOM 1388 O O . THR A 1 168 ? -10.100 -12.120 18.436 1.00 61.62 168 THR A O 1
ATOM 1391 N N . TYR A 1 169 ? -8.990 -10.773 17.001 1.00 70.25 169 TYR A N 1
ATOM 1392 C CA . TYR A 1 169 ? -9.611 -11.212 15.770 1.00 70.25 169 TYR A CA 1
ATOM 1393 C C . TYR A 1 169 ? -8.543 -11.466 14.715 1.00 70.25 169 TYR A C 1
ATOM 1395 O O . TYR A 1 169 ? -7.595 -10.700 14.543 1.00 70.25 169 TYR A O 1
ATOM 1403 N N . ARG A 1 170 ? -8.700 -12.556 13.964 1.00 72.62 170 ARG A N 1
ATOM 1404 C CA . ARG A 1 170 ? -7.745 -12.910 12.912 1.00 72.62 170 ARG A CA 1
ATOM 1405 C C . ARG A 1 170 ? -7.783 -11.914 11.747 1.00 72.62 170 ARG A C 1
ATOM 1407 O O . ARG A 1 170 ? -6.755 -11.718 11.107 1.00 72.62 170 ARG A O 1
ATOM 1414 N N . THR A 1 171 ? -8.936 -11.298 11.494 1.00 76.94 171 THR A N 1
ATOM 1415 C CA . THR A 1 171 ? -9.167 -10.302 10.437 1.00 76.94 171 THR A CA 1
ATOM 1416 C C . THR A 1 171 ? -10.204 -9.262 10.877 1.00 76.94 171 THR A C 1
ATOM 1418 O O . THR A 1 171 ? -10.954 -9.511 11.827 1.00 76.94 171 THR A O 1
ATOM 1421 N N . VAL A 1 172 ? -10.320 -8.139 10.152 1.00 73.69 172 VAL A N 1
ATOM 1422 C CA . VAL A 1 172 ? -11.420 -7.164 10.344 1.00 73.69 172 VAL A CA 1
ATOM 1423 C C . VAL A 1 172 ? -12.776 -7.847 10.213 1.00 73.69 172 VAL A C 1
ATOM 1425 O O . VAL A 1 172 ? -13.671 -7.631 11.025 1.00 73.69 172 VAL A O 1
ATOM 1428 N N . LYS A 1 173 ? -12.915 -8.740 9.233 1.00 77.62 173 LYS A N 1
ATOM 1429 C CA . LYS A 1 173 ? -14.150 -9.497 9.020 1.00 77.62 173 LYS A CA 1
ATOM 1430 C C . LYS A 1 173 ? -14.544 -10.340 10.238 1.00 77.62 173 LYS A C 1
ATOM 1432 O O . LYS A 1 173 ? -15.726 -10.430 10.563 1.00 77.62 173 LYS A O 1
ATOM 1437 N N . ASP A 1 174 ? -13.569 -10.955 10.904 1.00 76.81 174 ASP A N 1
ATOM 1438 C CA . ASP A 1 174 ? -13.821 -11.736 12.118 1.00 76.81 174 ASP A CA 1
ATOM 1439 C C . ASP A 1 174 ? -14.208 -10.835 13.298 1.00 76.81 174 ASP A C 1
ATOM 14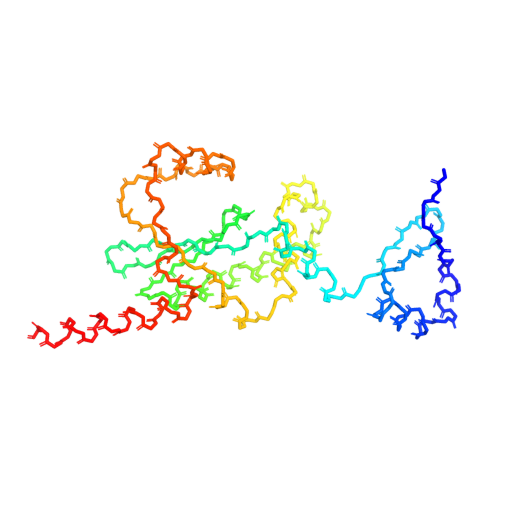41 O O . ASP A 1 174 ? -15.056 -11.225 14.100 1.00 76.81 174 ASP A O 1
ATOM 1445 N N . ALA A 1 175 ? -13.634 -9.627 13.374 1.00 73.88 175 ALA A N 1
ATOM 1446 C CA . ALA A 1 175 ? -14.001 -8.622 14.371 1.00 73.88 175 ALA A CA 1
ATOM 1447 C C . ALA A 1 175 ? -15.463 -8.189 14.217 1.00 73.88 175 ALA A C 1
ATOM 1449 O O . ALA A 1 175 ? -16.226 -8.257 15.181 1.00 73.88 175 ALA A O 1
ATOM 1450 N N . MET A 1 176 ? -15.873 -7.847 12.992 1.00 76.06 176 MET A N 1
ATOM 1451 C CA . MET A 1 176 ? -17.259 -7.485 12.673 1.00 76.06 176 MET A CA 1
ATOM 1452 C C . MET A 1 176 ? -18.229 -8.614 13.056 1.00 76.06 176 MET A C 1
ATOM 1454 O O . MET A 1 176 ? -19.153 -8.411 13.838 1.00 76.06 176 MET A O 1
ATOM 1458 N N . ALA A 1 177 ? -17.957 -9.844 12.605 1.00 76.81 177 ALA A N 1
ATOM 1459 C CA . ALA A 1 177 ? -18.833 -10.989 12.860 1.00 76.81 177 ALA A CA 1
ATOM 1460 C C . ALA A 1 177 ? -18.937 -11.385 14.345 1.00 76.81 177 ALA A C 1
ATOM 1462 O O . ALA A 1 177 ? -19.927 -11.997 14.756 1.00 76.81 177 ALA A O 1
ATOM 1463 N N . ALA A 1 178 ? -17.906 -11.117 15.149 1.00 72.69 178 ALA A N 1
ATOM 1464 C CA . ALA A 1 178 ? -17.938 -11.383 16.582 1.00 72.69 178 ALA A CA 1
ATOM 1465 C C . ALA A 1 178 ? -18.786 -10.353 17.339 1.00 72.69 178 ALA A C 1
ATOM 1467 O O . ALA A 1 178 ? -19.494 -10.733 18.272 1.00 72.69 178 ALA A O 1
ATOM 1468 N N . LEU A 1 179 ? -18.734 -9.083 16.930 1.00 66.19 179 LEU A N 1
ATOM 1469 C CA . LEU A 1 179 ? -19.469 -7.992 17.571 1.00 66.19 179 LEU A CA 1
ATOM 1470 C C . LEU A 1 179 ? -20.964 -8.021 17.233 1.00 66.19 179 LEU A C 1
ATOM 1472 O O . LEU A 1 179 ? -21.772 -7.856 18.146 1.00 66.19 179 LEU A O 1
ATOM 1476 N N . ASP A 1 180 ? -21.335 -8.378 15.998 1.00 66.12 180 ASP A N 1
ATOM 1477 C CA . ASP A 1 180 ? -22.742 -8.597 15.609 1.00 66.12 180 ASP A CA 1
ATOM 1478 C C . ASP A 1 180 ? -23.430 -9.652 16.497 1.00 66.12 180 ASP A C 1
ATOM 1480 O O . ASP A 1 180 ? -24.592 -9.538 16.871 1.00 66.12 180 ASP A O 1
ATOM 1484 N N . ARG A 1 181 ? -22.698 -10.690 16.922 1.00 64.25 181 ARG A N 1
ATOM 1485 C CA . ARG A 1 181 ? -23.251 -11.717 17.825 1.00 64.25 181 ARG A CA 1
ATOM 1486 C C . ARG A 1 181 ? -23.464 -11.207 19.249 1.00 64.25 181 ARG A C 1
ATOM 1488 O O . ARG A 1 181 ? -24.262 -11.792 19.982 1.00 64.25 181 ARG A O 1
ATOM 1495 N N . ILE A 1 182 ? -22.716 -10.189 19.670 1.00 60.25 182 ILE A N 1
ATOM 1496 C CA . ILE A 1 182 ? -22.811 -9.607 21.014 1.00 60.25 182 ILE A CA 1
ATOM 1497 C C . ILE A 1 182 ? -23.972 -8.609 21.071 1.00 60.25 182 ILE A C 1
ATOM 1499 O O . ILE A 1 182 ? -24.706 -8.610 22.063 1.00 60.25 182 ILE A O 1
ATOM 1503 N N . SER A 1 183 ? -24.187 -7.810 20.019 1.00 56.59 1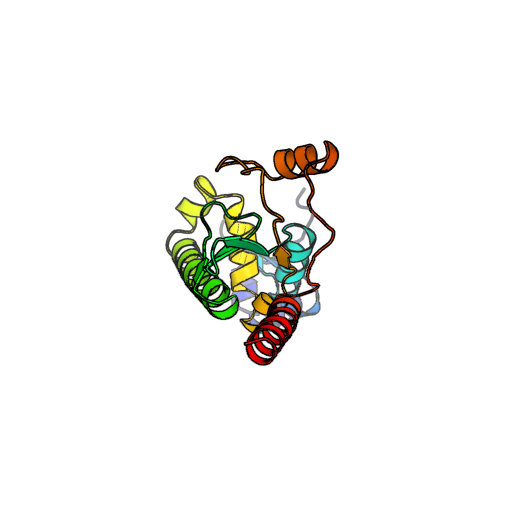83 SER A N 1
ATOM 1504 C CA . SER A 1 183 ? -25.354 -6.920 19.925 1.00 56.59 183 SER A CA 1
ATOM 1505 C C . SER A 1 183 ? -26.662 -7.718 19.953 1.00 56.59 183 SER A C 1
ATOM 1507 O O . SER A 1 183 ? -27.515 -7.435 20.799 1.00 56.59 183 SER A O 1
ATOM 1509 N N . ASP A 1 184 ? -26.760 -8.796 19.168 1.00 57.78 184 ASP A N 1
ATOM 1510 C CA . ASP A 1 184 ? -27.928 -9.692 19.142 1.00 57.78 184 ASP A CA 1
ATOM 1511 C C . ASP A 1 184 ? -28.231 -10.308 20.525 1.00 57.78 184 ASP A C 1
ATOM 1513 O O . ASP A 1 184 ? -29.384 -10.439 20.942 1.00 57.78 184 ASP A O 1
ATOM 1517 N N . GLN A 1 185 ? -27.196 -10.678 21.290 1.00 49.53 185 GLN A N 1
ATOM 1518 C CA . GLN A 1 185 ? -27.367 -11.249 22.633 1.00 49.53 185 GLN A CA 1
ATOM 1519 C C . GLN A 1 185 ? -27.798 -10.219 23.684 1.00 49.53 185 GLN A C 1
ATOM 1521 O O . GLN A 1 185 ? -28.473 -10.583 24.653 1.00 49.53 185 GLN A O 1
ATOM 1526 N N . ASN A 1 186 ? -27.415 -8.955 23.511 1.00 48.62 186 ASN A N 1
ATOM 1527 C CA . ASN A 1 186 ? -27.811 -7.869 24.401 1.00 48.62 186 ASN A CA 1
ATOM 1528 C C . ASN A 1 186 ? -29.241 -7.384 24.122 1.00 48.62 186 ASN A C 1
ATOM 1530 O O . ASN A 1 186 ? -29.921 -6.973 25.064 1.00 48.62 186 ASN A O 1
ATOM 1534 N N . GLU A 1 187 ? -29.732 -7.500 22.884 1.00 49.31 187 GLU A N 1
ATOM 1535 C CA . GLU A 1 187 ? -31.143 -7.247 22.557 1.00 49.31 187 GLU A CA 1
ATOM 1536 C C . GLU A 1 187 ? -32.083 -8.320 23.124 1.00 49.31 187 GLU A C 1
ATOM 1538 O O . GLU A 1 187 ? -33.148 -7.984 23.630 1.00 49.31 187 GLU A O 1
ATOM 1543 N N . ILE A 1 188 ? -31.678 -9.595 23.147 1.00 46.06 188 ILE A N 1
ATOM 1544 C CA . ILE A 1 188 ? -32.488 -10.693 23.724 1.00 46.06 188 ILE A CA 1
ATOM 1545 C C . ILE A 1 188 ? -32.616 -10.589 25.260 1.00 46.06 188 ILE A C 1
ATOM 1547 O O . ILE A 1 188 ? -33.505 -11.193 25.863 1.00 46.06 188 ILE A O 1
ATOM 1551 N N . ARG A 1 189 ? -31.716 -9.848 25.919 1.00 43.25 189 ARG A N 1
ATOM 1552 C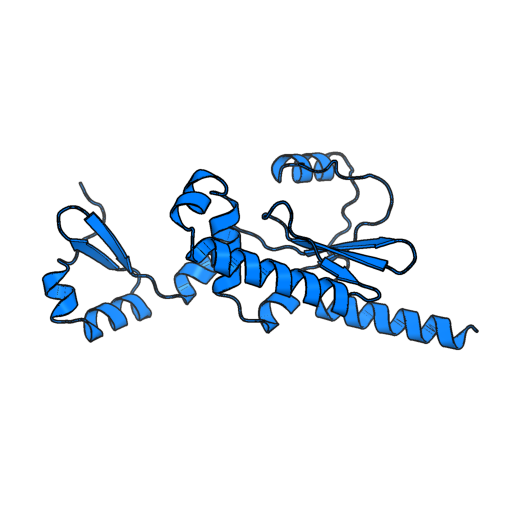 CA . ARG A 1 189 ? -31.693 -9.668 27.383 1.00 43.25 189 ARG A CA 1
ATOM 1553 C C . ARG A 1 189 ? -32.406 -8.399 27.873 1.00 43.25 189 ARG A C 1
ATOM 1555 O O . ARG A 1 189 ? -32.408 -8.171 29.085 1.00 43.25 189 ARG A O 1
ATOM 1562 N N . ARG A 1 190 ? -32.984 -7.596 26.977 1.00 41.28 190 ARG A N 1
ATOM 1563 C CA . ARG A 1 190 ? -33.843 -6.444 27.304 1.00 41.28 190 ARG A CA 1
ATOM 1564 C C . ARG A 1 190 ? -35.317 -6.801 27.146 1.00 41.28 190 ARG A C 1
ATOM 1566 O O . ARG A 1 190 ? -36.111 -6.255 27.943 1.00 41.28 190 ARG A O 1
#